Protein 5L0P (pdb70)

Nearest PDB structures (foldseek):
  5l0p-assembly1_A-2  TM=1.003E+00  e=9.410E-53  Homo sapiens
  2fu4-assembly1_A  TM=9.493E-01  e=5.837E-10  Escherichia coli BL21
  2w57-assembly1_B  TM=9.516E-01  e=2.140E-09  Vibrio cholerae
  6h1c-assembly1_B-2  TM=9.111E-01  e=1.055E-07  Pseudomonas aeruginosa PAO1
  7t8j-assembly1_A  TM=5.362E-01  e=1.831E-09  Homo sapiens

Sequence (311 aa):
SIRLPAHLRLQPIYWSRDDVAQWLKWAENEFSLRPIDSNTFEMNGKALLLLTKEDFRYRSPHSGDELYELLQHILKQIRLPAHLRLQPIYWSRDDVAQWLKWAENNEFSLRPIDSNTFEMNGKALLLLTKEDFRYRSPHSGDVLYELLQHILKQRIRLPAHLRLQPIYWSRDDVAQWLKWAENEFSLRPIDSNTFEMNGKALLLLTKEDFRYRSPHSGDVLYELLQHHILKQDNNTALKKAGLKVTLPRLKILEVLQEPDNHHVSAEDLYKRLIDMGEEIGLATVYRVLNQFDDAGIVTRHNFEGGKSVFELT

Foldseek 3Di:
DQDDDPVLLDDQLPFFQVSVLVVVVSCCVVPVWDDDPSLLQRWGSNLVVLFDLVSQCVSPVRPSVVVVVVNVVSVVVDDDPDVPLDLQLPFQQVRVLSVVVVVCVVIVWPDQPSLLARWGSNLVVLFDLVSLCVSPVGCSRSVVSVNVVSNVVDDDDDPVQPDQQLPFFQVSVLVVQVVCCVVTVWPDDDSPLDRGGSNVVVVDDLVSQCVSPVGCSRSVVSVNVVSNVHPVCVVQVVLPHHDDPLLSLLLVQCPPPPRQKHFLVRSVVVCVVVVHDDDSVSSVVSLVVCCVSQQWPWADDPDRGTIIGGD

Structure (mmCIF, N/CA/C/O backbone):
data_5L0P
#
_entry.id   5L0P
#
_cell.length_a   131.313
_cell.length_b   54.833
_cell.length_c   88.480
_cell.angle_alpha   90.00
_cell.angle_beta   128.47
_cell.angle_gamma   90.00
#
_symmetry.space_group_name_H-M   'C 1 2 1'
#
loop_
_entity.id
_entity.type
_entity.pdbx_description
1 polymer 'Transcription factor ETV6, Transcription factor ETV6, Transcription factor ETV6, Ferric uptake regulation protein chimera'
2 water water
#
loop_
_atom_site.group_PDB
_atom_site.id
_atom_site.type_symbol
_atom_site.label_atom_id
_atom_site.label_alt_id
_atom_site.label_comp_id
_atom_site.label_asym_id
_atom_site.label_entity_id
_atom_site.label_seq_id
_atom_site.pdbx_PDB_ins_code
_atom_site.Cartn_x
_atom_site.Cartn_y
_atom_site.Cartn_z
_atom_site.occupancy
_atom_site.B_iso_or_equiv
_atom_site.auth_seq_id
_atom_site.auth_comp_id
_atom_site.auth_asym_id
_atom_site.auth_atom_id
_atom_site.pdbx_PDB_model_num
ATOM 1 N N . SER A 1 11 ? -21.002 -2.028 42.238 1.00 38.66 11 SER A N 1
ATOM 2 C CA . SER A 1 11 ? -22.377 -2.282 41.687 1.00 43.09 11 SER A CA 1
ATOM 3 C C . SER A 1 11 ? -22.490 -3.748 41.121 1.00 44.10 11 SER A C 1
ATOM 4 O O . SER A 1 11 ? -22.831 -4.043 39.960 1.00 46.67 11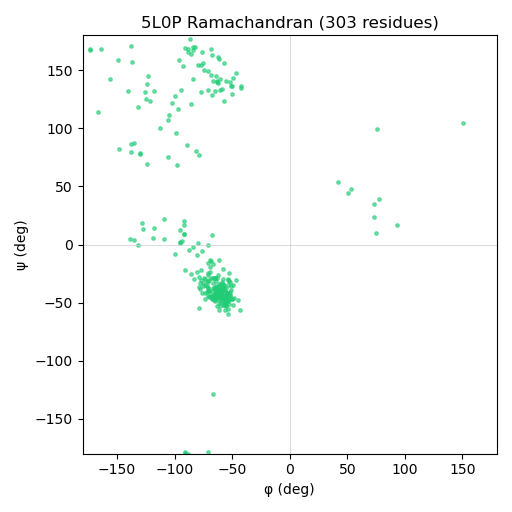 SER A O 1
ATOM 7 N N . ILE A 1 12 ? -22.206 -4.660 42.021 1.00 38.12 12 ILE A N 1
ATOM 8 C CA . ILE A 1 12 ? -22.226 -6.069 41.778 1.00 36.41 12 ILE A CA 1
ATOM 9 C C . ILE A 1 12 ? -23.039 -6.538 42.999 1.00 31.33 12 ILE A C 1
ATOM 10 O O . ILE A 1 12 ? -22.650 -6.285 44.129 1.00 30.37 12 ILE A O 1
ATOM 15 N N . ARG A 1 13 ? -24.194 -7.156 42.797 1.00 25.20 13 ARG A N 1
ATOM 16 C CA . ARG A 1 13 ? -24.998 -7.528 43.959 1.00 22.59 13 ARG A CA 1
ATOM 17 C C . ARG A 1 13 ? -24.905 -9.009 44.451 1.00 22.19 13 ARG A C 1
ATOM 18 O O . ARG A 1 13 ? -25.619 -9.896 43.993 1.00 23.06 13 ARG A O 1
ATOM 26 N N . LEU A 1 14 ? -24.050 -9.251 45.434 1.00 20.59 14 LEU A N 1
ATOM 27 C CA . LEU A 1 14 ? -24.006 -10.506 46.164 1.00 18.11 14 LEU A CA 1
ATOM 28 C C . LEU A 1 14 ? -25.129 -10.672 47.166 1.00 17.27 14 LEU A C 1
ATOM 29 O O . LEU A 1 14 ? -25.695 -9.664 47.631 1.00 18.14 14 LEU A O 1
ATOM 34 N N . PRO A 1 15 ? -25.481 -11.932 47.529 1.00 16.35 15 PRO A N 1
ATOM 35 C CA . PRO A 1 15 ? -26.452 -12.123 48.630 1.00 16.44 15 PRO A CA 1
ATOM 36 C C . PRO A 1 15 ? -25.879 -11.682 49.952 1.00 17.22 15 PRO A C 1
ATOM 37 O O . PRO A 1 15 ? -24.668 -11.591 50.056 1.00 21.99 15 PRO A O 1
ATOM 41 N N . ALA A 1 16 ? -26.708 -11.474 50.966 1.00 15.75 16 ALA A N 1
ATOM 42 C CA . ALA A 1 16 ? -26.275 -10.845 52.206 1.00 14.69 16 ALA A CA 1
ATOM 43 C C . ALA A 1 16 ? -24.953 -11.455 52.790 1.00 14.52 16 ALA A C 1
ATOM 44 O O . ALA A 1 16 ? -24.009 -10.736 53.122 1.00 13.52 16 ALA A O 1
ATOM 46 N N . HIS A 1 17 ? -24.878 -12.774 52.833 1.00 13.73 17 HIS A N 1
ATOM 47 C CA . HIS A 1 17 ? -23.778 -13.421 53.546 1.00 14.94 17 HIS A CA 1
ATOM 48 C C . HIS A 1 17 ? -22.513 -13.472 52.730 1.00 15.43 17 HIS A C 1
ATOM 49 O O . HIS A 1 17 ? -21.442 -13.831 53.278 1.00 14.96 17 HIS A O 1
ATOM 56 N N . LEU A 1 18 ? -22.626 -13.108 51.440 1.00 14.59 18 LEU A N 1
ATOM 57 C CA . LEU A 1 18 ? -21.448 -12.862 50.650 1.00 15.26 18 LEU A CA 1
ATOM 58 C C . LEU A 1 18 ? -21.103 -11.394 50.508 1.00 15.46 18 LEU A C 1
ATOM 59 O O . LEU A 1 18 ? -20.039 -11.069 50.004 1.00 17.15 18 LEU A O 1
ATOM 64 N N . ARG A 1 19 ? -21.977 -10.517 50.952 1.00 15.43 19 ARG A N 1
ATOM 65 C CA . ARG A 1 19 ? -21.630 -9.109 51.059 1.00 16.63 19 ARG A CA 1
ATOM 66 C C . ARG A 1 19 ? -20.730 -8.781 52.270 1.00 17.76 19 ARG A C 1
ATOM 67 O O . ARG A 1 19 ? -20.310 -7.654 52.434 1.00 16.05 19 ARG A O 1
ATOM 75 N N . LEU A 1 20 ? -20.433 -9.716 53.155 1.00 19.25 20 LEU A N 1
ATOM 76 C CA . LEU A 1 20 ? -19.427 -9.316 54.151 1.00 21.91 20 LEU A CA 1
ATOM 77 C C . LEU A 1 20 ? -18.012 -9.494 53.652 1.00 18.84 20 LEU A C 1
ATOM 78 O O . LEU A 1 20 ? -17.760 -10.102 52.608 1.00 18.80 20 LEU A O 1
ATOM 83 N N . GLN A 1 21 ? -17.094 -8.974 54.413 1.00 18.96 21 GLN A N 1
ATOM 84 C CA . GLN A 1 21 ? -15.680 -9.161 54.111 1.00 20.18 21 GLN A CA 1
ATOM 85 C C . GLN A 1 21 ? -15.306 -10.633 53.856 1.00 18.38 21 GLN A C 1
ATOM 86 O O . GLN A 1 21 ? -15.596 -11.508 54.677 1.00 17.29 21 GLN A O 1
ATOM 92 N N . PRO A 1 22 ? -14.616 -10.894 52.742 1.00 17.17 22 PRO A N 1
ATOM 93 C CA . PRO A 1 22 ? -14.176 -12.230 52.307 1.00 16.94 22 PRO A CA 1
ATOM 94 C C . PRO A 1 22 ? -13.385 -12.982 53.395 1.00 17.82 22 PRO A C 1
ATOM 95 O O . PRO A 1 22 ? -13.351 -14.256 53.411 1.00 16.66 22 PRO A O 1
ATOM 99 N N . ILE A 1 23 ? -12.793 -12.210 54.306 1.00 17.79 23 ILE A N 1
ATOM 100 C CA . ILE A 1 23 ? -12.038 -12.800 55.450 1.00 20.16 23 ILE A CA 1
ATOM 101 C C . ILE A 1 23 ? -13.011 -13.704 56.220 1.00 18.78 23 ILE A C 1
ATOM 102 O O . ILE A 1 23 ? -12.632 -14.766 56.715 1.00 19.59 23 ILE A O 1
ATOM 107 N N . TYR A 1 24 ? -14.289 -13.362 56.181 1.00 16.90 24 TYR A N 1
ATOM 108 C CA . TYR A 1 24 ? -15.272 -14.161 56.896 1.00 16.10 24 TYR A CA 1
ATOM 109 C C . TYR A 1 24 ? -15.896 -15.358 56.187 1.00 15.88 24 TYR A C 1
ATOM 110 O O . TYR A 1 24 ? -16.734 -16.072 56.787 1.00 15.26 24 TYR A O 1
ATOM 119 N N . TRP A 1 25 ? -15.558 -15.527 54.914 1.00 14.39 25 TRP A N 1
ATOM 120 C CA . TRP A 1 25 ? -16.253 -16.501 54.072 1.00 14.37 25 TRP A CA 1
ATOM 121 C C . TRP A 1 25 ? -15.746 -17.838 54.425 1.00 13.37 25 TRP A C 1
ATOM 122 O O . TRP A 1 25 ? -14.497 -18.058 54.499 1.00 12.54 25 TRP A O 1
ATOM 133 N N . SER A 1 26 ? -16.694 -18.728 54.647 1.00 12.04 26 SER A N 1
ATOM 134 C CA . SER A 1 26 ? -16.340 -20.113 54.791 1.00 13.31 26 SER A CA 1
ATOM 135 C C . SER A 1 26 ? -15.900 -20.735 53.449 1.00 14.02 26 SER A C 1
ATOM 136 O O . SER A 1 26 ? -15.898 -20.077 52.404 1.00 17.64 26 SER A O 1
ATOM 139 N N . ARG A 1 27 ? -15.585 -22.005 53.438 1.00 14.40 27 ARG A N 1
ATOM 140 C CA . ARG A 1 27 ? -15.271 -22.696 52.188 1.00 13.45 27 ARG A CA 1
ATOM 141 C C . ARG A 1 27 ? -16.515 -22.814 51.281 1.00 14.75 27 ARG A C 1
ATOM 142 O O . ARG A 1 27 ? -16.427 -22.548 50.080 1.00 15.39 27 ARG A O 1
ATOM 150 N N . ASP A 1 28 ? -17.665 -23.207 51.816 1.00 14.34 28 ASP A N 1
ATOM 151 C CA . ASP A 1 28 ? -18.934 -23.119 51.055 1.00 14.48 28 ASP A CA 1
ATOM 152 C C . ASP A 1 28 ? -19.265 -21.711 50.496 1.00 13.48 28 ASP A C 1
ATOM 153 O O . ASP A 1 28 ? -19.712 -21.577 49.330 1.00 12.22 28 ASP A O 1
ATOM 158 N N . ASP A 1 29 ? -19.036 -20.664 51.307 1.00 12.47 29 ASP A N 1
ATOM 159 C CA . ASP A 1 29 ? -19.203 -19.295 50.800 1.00 11.88 29 ASP A CA 1
ATOM 160 C C . ASP A 1 29 ? -18.307 -19.031 49.570 1.00 11.35 29 ASP A C 1
ATOM 161 O O . ASP A 1 29 ? -18.765 -18.512 48.540 1.00 10.91 29 ASP A O 1
ATOM 166 N N . VAL A 1 30 ? -17.052 -19.442 49.667 1.00 11.43 30 VAL A N 1
ATOM 167 C CA . VAL A 1 30 ? -16.155 -19.422 48.500 1.00 11.77 30 VAL A CA 1
ATOM 168 C C . VAL A 1 30 ? -16.789 -20.080 47.282 1.00 12.06 30 VAL A C 1
ATOM 169 O O . VAL A 1 30 ? -16.834 -19.485 46.241 1.00 15.49 30 VAL A O 1
ATOM 173 N N . ALA A 1 31 ? -17.379 -21.243 47.450 1.00 11.33 31 ALA A N 1
ATOM 174 C CA . ALA A 1 31 ? -17.934 -22.035 46.358 1.00 10.80 31 ALA A CA 1
ATOM 175 C C . ALA A 1 31 ? -19.193 -21.355 45.836 1.00 10.51 31 ALA A C 1
ATOM 176 O O . ALA A 1 31 ? -19.365 -21.270 44.669 1.00 10.56 31 ALA A O 1
ATOM 178 N N . GLN A 1 32 ? -20.028 -20.800 46.710 1.00 10.78 32 GLN A N 1
ATOM 179 C CA . GLN A 1 32 ? -21.225 -20.115 46.261 1.00 11.54 32 GLN A CA 1
ATOM 180 C C . GLN A 1 32 ? -20.806 -18.867 45.500 1.00 11.47 32 GLN A C 1
ATOM 181 O O . GLN A 1 32 ? -21.419 -18.518 44.482 1.00 12.80 32 GLN A O 1
ATOM 187 N N . TRP A 1 33 ? -19.751 -18.206 45.958 1.00 11.49 33 TRP A N 1
ATOM 188 C CA . TRP A 1 33 ? -19.190 -17.006 45.223 1.00 12.87 33 TRP A CA 1
ATOM 189 C C . TRP A 1 33 ? -18.761 -17.361 43.810 1.00 13.13 33 TRP A C 1
ATOM 190 O O . TRP A 1 33 ? -19.045 -16.630 42.859 1.00 12.51 33 TRP A O 1
ATOM 201 N N . LEU A 1 34 ? -18.134 -18.523 43.648 1.00 13.90 34 LEU A N 1
ATOM 202 C CA . LEU A 1 34 ? -17.608 -18.862 42.314 1.00 14.45 34 LEU A CA 1
ATOM 203 C C . LEU A 1 34 ? -18.789 -19.077 41.373 1.00 16.01 34 LEU A C 1
ATOM 204 O O . LEU A 1 34 ? -18.747 -18.629 40.225 1.00 16.49 34 LEU A O 1
ATOM 209 N N . LYS A 1 35 ? -19.807 -19.796 41.864 1.00 15.05 35 LYS A N 1
ATOM 210 C CA . LYS A 1 35 ? -21.013 -20.162 41.139 1.00 15.42 35 LYS A CA 1
ATOM 211 C C . LYS A 1 35 ? -21.778 -18.890 40.784 1.00 14.23 35 LYS A C 1
ATOM 212 O O . LYS A 1 35 ? -22.257 -18.732 39.651 1.00 12.16 35 LYS A O 1
ATOM 218 N N . TRP A 1 36 ? -21.832 -17.952 41.734 1.00 13.73 36 TRP A N 1
ATOM 219 C CA . TRP A 1 36 ? -22.453 -16.651 41.461 1.00 14.18 36 TRP A CA 1
ATOM 220 C C . TRP A 1 36 ? -21.730 -15.899 40.317 1.00 15.25 36 TRP A C 1
ATOM 221 O O . TRP A 1 36 ? -22.390 -15.319 39.435 1.00 15.98 36 TRP A O 1
ATOM 232 N N . ALA A 1 37 ? -20.392 -15.875 40.357 1.00 13.06 37 ALA A N 1
ATOM 233 C CA . ALA A 1 37 ? -19.591 -15.175 39.399 1.00 12.60 37 ALA A CA 1
ATOM 234 C C . ALA A 1 37 ? -19.736 -15.780 38.026 1.00 13.26 37 ALA A C 1
ATOM 235 O O . ALA A 1 37 ? -19.844 -15.068 37.015 1.00 14.00 37 ALA A O 1
ATOM 237 N N . GLU A 1 38 ? -19.746 -17.107 37.973 1.00 14.11 38 GLU A N 1
ATOM 238 C CA . GLU A 1 38 ? -19.833 -17.835 36.720 1.00 15.15 38 GLU A CA 1
ATOM 239 C C . GLU A 1 38 ? -21.106 -17.413 35.956 1.00 17.32 38 GLU A C 1
ATOM 240 O O . GLU A 1 38 ? -21.064 -17.121 34.730 1.00 16.59 38 GLU A O 1
ATOM 246 N N . ASN A 1 39 ? -22.221 -17.384 36.698 1.00 17.21 39 ASN A N 1
ATOM 247 C CA . ASN A 1 39 ? -23.483 -16.997 36.131 1.00 19.28 39 ASN A CA 1
ATOM 248 C C . ASN A 1 39 ? -23.496 -15.487 35.897 1.00 18.58 39 ASN A C 1
ATOM 249 O O . ASN A 1 39 ? -23.967 -15.044 34.887 1.00 17.76 39 ASN A O 1
ATOM 254 N N . GLU A 1 40 ? -22.981 -14.676 36.820 1.00 17.78 40 GLU A N 1
ATOM 255 C CA . GLU A 1 40 ? -23.076 -13.214 36.615 1.00 16.30 40 GLU A CA 1
ATOM 256 C C . GLU A 1 40 ? -22.289 -12.755 35.415 1.00 16.40 40 GLU A C 1
ATOM 257 O O . GLU A 1 40 ? -22.595 -11.757 34.822 1.00 17.71 40 GLU A O 1
ATOM 263 N N . PHE A 1 41 ? -21.229 -13.470 35.073 1.00 15.66 41 PHE A N 1
ATOM 264 C CA . PHE A 1 41 ? -20.290 -12.953 34.080 1.00 14.20 41 PHE A CA 1
ATOM 265 C C . PHE A 1 41 ? -20.216 -13.838 32.844 1.00 13.44 41 PHE A C 1
ATOM 266 O O . PHE A 1 41 ? -19.340 -13.640 32.017 1.00 13.03 41 PHE A O 1
ATOM 274 N N . SER A 1 42 ? -21.187 -14.759 32.702 1.00 12.24 42 SER A N 1
ATOM 275 C CA . SER A 1 42 ? -21.172 -15.750 31.663 1.00 11.63 42 SER A CA 1
ATOM 276 C C . SER A 1 42 ? -19.813 -16.355 31.449 1.00 11.25 42 SER A C 1
ATOM 277 O O . SER A 1 42 ? -19.364 -16.371 30.332 1.00 11.56 42 SER A O 1
ATOM 280 N N . LEU A 1 43 ? -19.180 -16.872 32.498 1.00 11.39 43 LEU A N 1
ATOM 281 C CA . LEU A 1 43 ? -17.848 -17.559 32.387 1.00 12.82 43 LEU A CA 1
ATOM 282 C C . LEU A 1 43 ? -17.977 -19.035 31.987 1.00 12.98 43 LEU A C 1
ATOM 283 O O . LEU A 1 43 ? -19.054 -19.559 32.085 1.00 12.64 43 LEU A O 1
ATOM 288 N N . ARG A 1 44 ? -16.873 -19.692 31.612 1.00 13.66 44 ARG A N 1
ATOM 289 C CA . ARG A 1 44 ? -16.855 -21.126 31.404 1.00 14.62 44 ARG A CA 1
ATOM 290 C C . ARG A 1 44 ? -17.216 -21.803 32.716 1.00 14.76 44 ARG A C 1
ATOM 291 O O . ARG A 1 44 ? -17.074 -21.185 33.793 1.00 14.44 44 ARG A O 1
ATOM 299 N N . PRO A 1 45 ? -17.657 -23.072 32.663 1.00 14.11 45 PRO A N 1
ATOM 300 C CA . PRO A 1 45 ? -18.017 -23.684 33.971 1.00 14.71 45 PRO A CA 1
ATOM 301 C C . PRO A 1 45 ? -16.814 -23.706 34.979 1.00 16.33 45 PRO A C 1
ATOM 302 O O . PRO A 1 45 ? -15.665 -23.988 34.599 1.00 16.17 45 PRO A O 1
ATOM 306 N N . ILE A 1 46 ? -17.080 -23.309 36.216 1.00 16.28 46 ILE A N 1
ATOM 307 C CA . ILE A 1 46 ? -16.103 -23.382 37.260 1.00 16.89 46 ILE A CA 1
ATOM 308 C C . ILE A 1 46 ? -16.488 -24.571 38.181 1.00 18.66 46 ILE A C 1
ATOM 309 O O . ILE A 1 46 ? -17.435 -24.516 38.978 1.00 18.22 46 ILE A O 1
ATOM 314 N N . ASP A 1 47 ? -15.709 -25.632 38.079 1.00 19.36 47 ASP A N 1
ATOM 315 C CA . ASP A 1 47 ? -15.830 -26.773 38.934 1.00 22.14 47 ASP A CA 1
ATOM 316 C C . ASP A 1 47 ? -15.833 -26.326 40.403 1.00 23.22 47 ASP A C 1
ATOM 317 O O . ASP A 1 47 ? -15.090 -25.444 40.810 1.00 21.76 47 ASP A O 1
ATOM 322 N N . SER A 1 48 ? -16.724 -26.911 41.185 1.00 23.71 48 SER A N 1
ATOM 323 C CA . SER A 1 48 ? -16.844 -26.597 42.617 1.00 26.10 48 SER A CA 1
ATOM 324 C C . SER A 1 48 ? -15.557 -26.926 43.431 1.00 24.66 48 SER A C 1
ATOM 325 O O . SER A 1 48 ? -15.443 -26.498 44.557 1.00 23.75 48 SER A O 1
ATOM 328 N N . ASN A 1 49 ? -14.616 -27.672 42.849 1.00 23.82 49 ASN A N 1
ATOM 329 C CA . ASN A 1 49 ? -13.347 -27.984 43.484 1.00 25.85 49 ASN A CA 1
ATOM 330 C C . ASN A 1 49 ? -12.188 -27.019 43.191 1.00 26.16 49 ASN A C 1
ATOM 331 O O . ASN A 1 49 ? -11.030 -27.312 43.527 1.00 30.04 49 ASN A O 1
ATOM 336 N N . THR A 1 50 ? -12.452 -25.891 42.550 1.00 23.70 50 THR A N 1
ATOM 337 C CA . THR A 1 50 ? -11.340 -25.040 42.061 1.00 20.39 50 THR A CA 1
ATOM 338 C C . THR A 1 50 ? -10.604 -24.269 43.171 1.00 18.86 50 THR A C 1
ATOM 339 O O . THR A 1 50 ? -9.405 -24.000 43.073 1.00 20.99 50 THR A O 1
ATOM 343 N N . PHE A 1 51 ? -11.324 -23.845 44.193 1.00 15.88 51 PHE A N 1
ATOM 344 C CA . PHE A 1 51 ? -10.700 -23.231 45.349 1.00 14.38 51 PHE A CA 1
ATOM 345 C C . PHE A 1 51 ? -11.236 -23.926 46.615 1.00 14.69 51 PHE A C 1
ATOM 346 O O . PHE A 1 51 ? -12.140 -23.392 47.287 1.00 13.61 51 PHE A O 1
ATOM 354 N N . GLU A 1 52 ? -10.723 -25.119 46.948 1.00 14.91 52 GLU A N 1
ATOM 355 C CA . GLU A 1 52 ? -11.157 -25.769 48.211 1.00 16.11 52 GLU A CA 1
ATOM 356 C C . GLU A 1 52 ? -10.502 -25.212 49.470 1.00 16.60 52 GLU A C 1
ATOM 357 O O . GLU A 1 52 ? -9.558 -25.822 50.044 1.00 15.71 52 GLU A O 1
ATOM 363 N N . MET A 1 53 ? -11.013 -24.039 49.877 1.00 15.81 53 MET A N 1
ATOM 364 C CA . MET A 1 53 ? -10.463 -23.276 50.981 1.00 15.42 53 MET A CA 1
ATOM 365 C C . MET A 1 53 ? -11.466 -22.230 51.461 1.00 14.38 53 MET A C 1
ATOM 366 O O . MET A 1 53 ? -12.430 -21.962 50.766 1.00 15.57 53 MET A O 1
ATOM 371 N N . ASN A 1 54 ? -11.219 -21.612 52.615 1.00 13.11 54 ASN A N 1
ATOM 372 C CA . ASN A 1 54 ? -12.009 -20.454 53.062 1.00 13.15 54 ASN A CA 1
ATOM 373 C C . ASN A 1 54 ? -11.443 -19.135 52.539 1.00 13.56 54 ASN A C 1
ATOM 374 O O . ASN A 1 54 ? -10.473 -19.139 51.753 1.00 13.72 54 ASN A O 1
ATOM 379 N N . GLY A 1 55 ? -12.113 -18.035 52.907 1.00 13.30 55 GLY A N 1
ATOM 380 C CA . GLY A 1 55 ? -11.924 -16.749 52.333 1.00 12.70 55 GLY A CA 1
ATOM 381 C C . GLY A 1 55 ? -10.575 -16.230 52.765 1.00 14.54 55 GLY A C 1
ATOM 382 O O . GLY A 1 55 ? -9.858 -15.585 51.952 1.00 13.32 55 GLY A O 1
ATOM 383 N N . LYS A 1 56 ? -10.233 -16.473 54.041 1.00 15.83 56 LYS A N 1
ATOM 384 C CA . LYS A 1 56 ? -8.859 -16.159 54.535 1.00 17.87 56 LYS A CA 1
ATOM 385 C C . LYS A 1 56 ? -7.800 -16.812 53.665 1.00 16.50 56 LYS A C 1
ATOM 386 O O . LYS A 1 56 ? -6.803 -16.196 53.370 1.00 18.46 56 LYS A O 1
ATOM 392 N N . ALA A 1 57 ? -7.996 -18.057 53.247 1.00 14.41 57 ALA A N 1
ATOM 393 C CA . ALA A 1 57 ? -7.018 -18.680 52.376 1.00 14.02 57 ALA A CA 1
ATOM 394 C C . ALA A 1 57 ? -7.024 -18.037 50.946 1.00 14.19 57 ALA A C 1
ATOM 395 O O . ALA A 1 57 ? -5.966 -17.756 50.313 1.00 13.90 57 ALA A O 1
ATOM 397 N N . LEU A 1 58 ? -8.216 -17.731 50.456 1.00 12.66 58 LEU A N 1
ATOM 398 C CA . LEU A 1 58 ? -8.327 -17.198 49.125 1.00 12.27 58 LEU A CA 1
ATOM 399 C C . LEU A 1 58 ? -7.556 -15.880 49.075 1.00 12.67 58 LEU A C 1
ATOM 400 O O . LEU A 1 58 ? -6.977 -15.538 48.038 1.00 11.41 58 LEU A O 1
ATOM 405 N N . LEU A 1 59 ? -7.559 -15.138 50.199 1.00 12.59 59 LEU A N 1
ATOM 406 C CA . LEU A 1 59 ? -6.880 -13.850 50.199 1.00 14.02 59 LEU A CA 1
ATOM 407 C C . LEU A 1 59 ? -5.358 -13.947 50.106 1.00 13.82 59 LEU A C 1
ATOM 408 O O . LEU A 1 59 ? -4.667 -12.948 49.851 1.00 15.02 59 LEU A O 1
ATOM 413 N N . LEU A 1 60 ? -4.825 -15.139 50.308 1.00 13.29 60 LEU A N 1
ATOM 414 C CA . LEU A 1 60 ? -3.357 -15.301 50.325 1.00 12.13 60 LEU A CA 1
ATOM 415 C C . LEU A 1 60 ? -2.867 -15.617 48.912 1.00 10.66 60 LEU A C 1
ATOM 416 O O . LEU A 1 60 ? -1.715 -15.399 48.579 1.00 9.08 60 LEU A O 1
ATOM 421 N N . LEU A 1 61 ? -3.782 -16.128 48.079 1.00 10.52 61 LEU A N 1
ATOM 422 C CA . LEU A 1 61 ? -3.438 -16.548 46.695 1.00 10.52 61 LEU A CA 1
ATOM 423 C C . LEU A 1 61 ? -2.981 -15.339 45.859 1.00 10.96 61 LEU A C 1
ATOM 424 O O . LEU A 1 61 ? -3.502 -14.238 46.066 1.00 10.85 61 LEU A O 1
ATOM 429 N N . THR A 1 62 ? -2.017 -15.532 44.940 1.00 10.37 62 THR A N 1
ATOM 430 C CA . THR A 1 62 ? -1.602 -14.455 44.047 1.00 9.77 62 THR A CA 1
ATOM 431 C C . THR A 1 62 ? -2.561 -14.488 42.840 1.00 11.38 62 THR A C 1
ATOM 432 O O . THR A 1 62 ? -3.239 -15.511 42.577 1.00 12.10 62 THR A O 1
ATOM 436 N N . LYS A 1 63 ? -2.576 -13.403 42.060 1.00 12.34 63 LYS A N 1
ATOM 437 C CA . LYS A 1 63 ? -3.237 -13.420 40.766 1.00 13.30 63 LYS A CA 1
ATOM 438 C C . LYS A 1 63 ? -2.755 -14.637 39.896 1.00 14.54 63 LYS A C 1
ATOM 439 O O . LYS A 1 63 ? -3.568 -15.319 39.243 1.00 14.23 63 LYS A O 1
ATOM 445 N N . GLU A 1 64 ? -1.453 -14.930 39.935 1.00 14.91 64 GLU A N 1
ATOM 446 C CA . GLU A 1 64 ? -0.935 -16.030 39.149 1.00 15.69 64 GLU A CA 1
ATOM 447 C C . GLU A 1 64 ? -1.578 -17.345 39.605 1.00 14.83 64 GLU A C 1
ATOM 448 O O . GLU A 1 64 ? -1.898 -18.184 38.774 1.00 14.55 64 GLU A O 1
ATOM 454 N N . ASP A 1 65 ? -1.775 -17.523 40.921 1.00 14.07 65 ASP A N 1
ATOM 455 C CA . ASP A 1 65 ? -2.457 -18.702 41.475 1.00 13.11 65 ASP A CA 1
ATOM 456 C C . ASP A 1 65 ? -3.892 -18.770 40.985 1.00 12.21 65 ASP A C 1
ATOM 457 O O . ASP A 1 65 ? -4.371 -19.842 40.642 1.00 12.97 65 ASP A O 1
ATOM 462 N N . PHE A 1 66 ? -4.592 -17.638 40.956 1.00 11.04 66 PHE A N 1
ATOM 463 C CA . PHE A 1 66 ? -5.906 -17.643 40.304 1.00 11.00 66 PHE A CA 1
ATOM 464 C C . PHE A 1 66 ? -5.849 -18.134 38.834 1.00 11.89 66 PHE A C 1
ATOM 465 O O . PHE A 1 66 ? -6.675 -18.986 38.457 1.00 13.00 66 PHE A O 1
ATOM 473 N N . ARG A 1 67 ? -4.912 -17.611 38.013 1.00 11.62 67 ARG A N 1
ATOM 474 C CA . ARG A 1 67 ? -4.900 -18.006 36.616 1.00 12.64 67 ARG A CA 1
ATOM 475 C C . ARG A 1 67 ? -4.602 -19.474 36.543 1.00 12.69 67 ARG A C 1
ATOM 476 O O . ARG A 1 67 ? -5.089 -20.120 35.640 1.00 12.59 67 ARG A O 1
ATOM 484 N N . TYR A 1 68 ? -3.812 -20.004 37.493 1.00 12.71 68 TYR A N 1
ATOM 485 C CA . TYR A 1 68 ? -3.320 -21.391 37.418 1.00 12.83 68 TYR A CA 1
ATOM 486 C C . TYR A 1 68 ? -4.478 -22.296 37.796 1.00 12.70 68 TYR A C 1
ATOM 487 O O . TYR A 1 68 ? -4.679 -23.248 37.156 1.00 12.45 68 TYR A O 1
ATOM 496 N N . ARG A 1 69 ? -5.265 -21.950 38.818 1.00 11.86 69 ARG A N 1
ATOM 497 C CA . ARG A 1 69 ? -6.433 -22.756 39.191 1.00 11.32 69 ARG A CA 1
ATOM 498 C C . ARG A 1 69 ? -7.600 -22.682 38.194 1.00 12.12 69 ARG A C 1
ATOM 499 O O . ARG A 1 69 ? -8.376 -23.625 38.091 1.00 11.68 69 ARG A O 1
ATOM 507 N N . SER A 1 70 ? -7.767 -21.520 37.542 1.00 11.75 70 SER A N 1
ATOM 508 C CA . SER A 1 70 ? -8.819 -21.299 36.562 1.00 10.84 70 SER A CA 1
ATOM 509 C C . SER A 1 70 ? -8.253 -20.528 35.358 1.00 10.69 70 SER A C 1
ATOM 510 O O . SER A 1 70 ? -8.274 -19.277 35.320 1.00 10.35 70 SER A O 1
ATOM 513 N N . PRO A 1 71 ? -7.682 -21.252 34.389 1.00 10.44 71 PRO A N 1
ATOM 514 C CA . PRO A 1 71 ? -7.191 -20.605 33.153 1.00 10.65 71 PRO A CA 1
ATOM 515 C C . PRO A 1 71 ? -8.304 -19.858 32.407 1.00 12.10 71 PRO A C 1
ATOM 516 O O . PRO A 1 71 ? -8.038 -18.874 31.752 1.00 12.44 71 PRO A O 1
ATOM 520 N N . HIS A 1 72 ? -9.556 -20.306 32.453 1.00 12.53 72 HIS A N 1
ATOM 521 C CA . HIS A 1 72 ? -10.569 -19.579 31.678 1.00 13.32 72 HIS A CA 1
ATOM 522 C C . HIS A 1 72 ? -11.021 -18.285 32.361 1.00 14.36 72 HIS A C 1
ATOM 523 O O . HIS A 1 72 ? -11.324 -17.271 31.659 1.00 14.47 72 HIS A O 1
ATOM 530 N N . SER A 1 73 ? -11.042 -18.308 33.710 1.00 12.46 73 SER A N 1
ATOM 531 C CA . SER A 1 73 ? -11.654 -17.237 34.479 1.00 12.05 73 SER A CA 1
ATOM 532 C C . SER A 1 73 ? -10.871 -16.625 35.672 1.00 12.28 73 SER A C 1
ATOM 533 O O . SER A 1 73 ? -11.392 -15.743 36.323 1.00 13.15 73 SER A O 1
ATOM 536 N N . GLY A 1 74 ? -9.658 -17.088 35.979 1.00 11.72 74 GLY A N 1
ATOM 537 C CA . GLY A 1 74 ? -9.005 -16.729 37.197 1.00 11.52 74 GLY A CA 1
ATOM 538 C C . GLY A 1 74 ? -8.681 -15.250 37.310 1.00 12.66 74 GLY A C 1
ATOM 539 O O . GLY A 1 74 ? -8.837 -14.651 38.395 1.00 13.27 74 GLY A O 1
ATOM 540 N N . ASP A 1 75 ? -8.229 -14.626 36.219 1.00 13.72 75 ASP A N 1
ATOM 541 C CA . ASP A 1 75 ? -7.870 -13.218 36.271 1.00 12.91 75 ASP A CA 1
ATOM 542 C C . ASP A 1 75 ? -9.075 -12.391 36.593 1.00 14.04 75 ASP A C 1
ATOM 543 O O . ASP A 1 75 ? -9.058 -11.419 37.373 1.00 14.89 75 ASP A O 1
ATOM 548 N N . GLU A 1 76 ? -10.162 -12.852 36.039 1.00 14.40 76 GLU A N 1
ATOM 549 C CA . GLU A 1 76 ? -11.419 -12.261 36.214 1.00 16.25 76 GLU A CA 1
ATOM 550 C C . GLU A 1 76 ? -11.882 -12.438 37.681 1.00 15.52 76 GLU A C 1
ATOM 551 O O . GLU A 1 76 ? -12.357 -11.488 38.306 1.00 17.90 76 GLU A O 1
ATOM 557 N N . LEU A 1 77 ? -11.746 -13.622 38.246 1.00 13.50 77 LEU A N 1
ATOM 558 C CA . LEU A 1 77 ? -12.144 -13.820 39.646 1.00 12.71 77 LEU A CA 1
ATOM 559 C C . LEU A 1 77 ? -11.317 -12.993 40.607 1.00 11.96 77 LEU A C 1
ATOM 560 O O . LEU A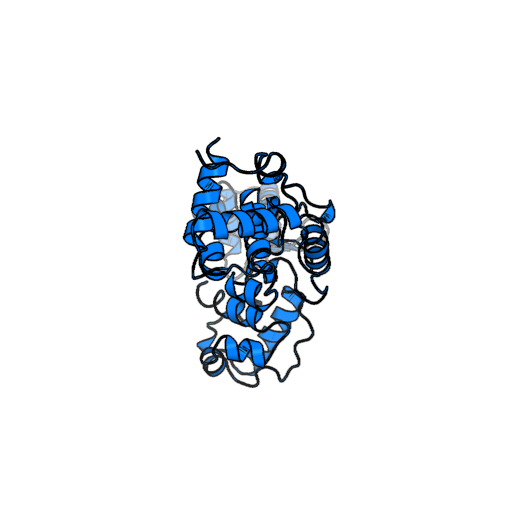 1 77 ? -11.833 -12.373 41.543 1.00 13.15 77 LEU A O 1
ATOM 565 N N . TYR A 1 78 ? -10.021 -12.965 40.384 1.00 12.05 78 TYR A N 1
ATOM 566 C CA . TYR A 1 78 ? -9.092 -12.107 41.207 1.00 11.63 78 TYR A CA 1
ATOM 567 C C . TYR A 1 78 ? -9.494 -10.639 41.255 1.00 11.48 78 TYR A C 1
ATOM 568 O O . TYR A 1 78 ? -9.474 -10.030 42.332 1.00 13.01 78 TYR A O 1
ATOM 577 N N . GLU A 1 79 ? -9.849 -10.089 40.104 1.00 11.29 79 GLU A N 1
ATOM 578 C CA . GLU A 1 79 ? -10.197 -8.672 39.998 1.00 12.04 79 GLU A CA 1
ATOM 579 C C . GLU A 1 79 ? -11.559 -8.410 40.555 1.00 12.37 79 GLU A C 1
ATOM 580 O O . GLU A 1 79 ? -11.788 -7.367 41.092 1.00 12.21 79 GLU A O 1
ATOM 586 N N . LEU A 1 80 ? -12.461 -9.367 40.426 1.00 13.89 80 LEU A N 1
ATOM 587 C CA . LEU A 1 80 ? -13.767 -9.309 41.102 1.00 15.17 80 LEU A CA 1
ATOM 588 C C . LEU A 1 80 ? -13.519 -9.243 42.613 1.00 15.03 80 LEU A C 1
ATOM 589 O O . LEU A 1 80 ? -14.044 -8.353 43.277 1.00 15.18 80 LEU A O 1
ATOM 594 N N . LEU A 1 81 ? -12.671 -10.129 43.131 1.00 14.76 81 LEU A N 1
ATOM 595 C CA . LEU A 1 81 ? -12.245 -10.039 44.525 1.00 15.20 81 LEU A CA 1
ATOM 596 C C . LEU A 1 81 ? -11.632 -8.668 44.920 1.00 15.18 81 LEU A C 1
ATOM 597 O O . LEU A 1 81 ? -12.029 -8.098 45.932 1.00 16.05 81 LEU A O 1
ATOM 602 N N . GLN A 1 82 ? -10.712 -8.108 44.139 1.00 15.35 82 GLN A N 1
ATOM 603 C CA . GLN A 1 82 ? -10.174 -6.764 44.528 1.00 15.78 82 GLN A CA 1
ATOM 604 C C . GLN A 1 82 ? -11.275 -5.764 44.570 1.00 16.49 82 GLN A C 1
ATOM 605 O O . GLN A 1 82 ? -11.257 -4.898 45.415 1.00 16.59 82 GLN A O 1
ATOM 611 N N . HIS A 1 83 ? -12.265 -5.887 43.679 1.00 18.38 83 HIS A N 1
ATOM 612 C CA . HIS A 1 83 ? -13.377 -4.928 43.656 1.00 20.31 83 HIS A CA 1
ATOM 613 C C . HIS A 1 83 ? -14.200 -5.034 44.951 1.00 20.07 83 HIS A C 1
ATOM 614 O O . HIS A 1 83 ? -14.525 -4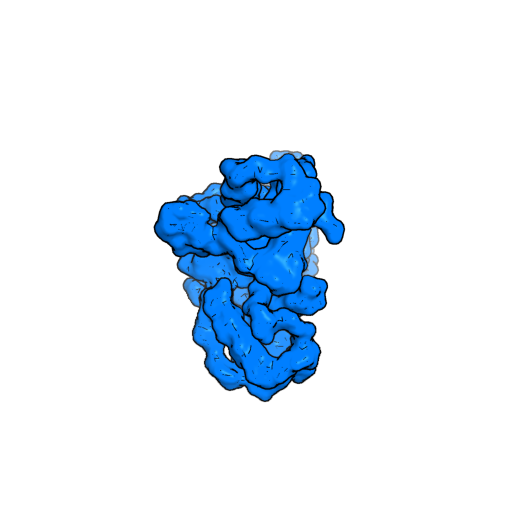.031 45.595 1.00 17.46 83 HIS A O 1
ATOM 621 N N . ILE A 1 84 ? -14.480 -6.275 45.351 1.00 20.68 84 ILE A N 1
ATOM 622 C CA . ILE A 1 84 ? -15.159 -6.564 46.587 1.00 20.96 84 ILE A CA 1
ATOM 623 C C . ILE A 1 84 ? -14.363 -5.997 47.766 1.00 22.65 84 ILE A C 1
ATOM 624 O O . ILE A 1 84 ? -14.912 -5.382 48.629 1.00 24.00 84 ILE A O 1
ATOM 629 N N . LEU A 1 85 ? -13.051 -6.151 47.791 1.00 23.52 85 LEU A N 1
ATOM 630 C CA . LEU A 1 85 ? -12.274 -5.560 48.891 1.00 24.46 85 LEU A CA 1
ATOM 631 C C . LEU A 1 85 ? -12.203 -4.038 48.896 1.00 28.33 85 LEU A C 1
ATOM 632 O O . LEU A 1 85 ? -11.922 -3.475 49.950 1.00 32.69 85 LEU A O 1
ATOM 637 N N . LYS A 1 86 ? -12.391 -3.360 47.762 1.00 31.50 86 LYS A N 1
ATOM 638 C CA . LYS A 1 86 ? -12.106 -1.899 47.713 1.00 34.94 86 LYS A CA 1
ATOM 639 C C . LYS A 1 86 ? -13.097 -1.028 48.545 1.00 40.61 86 LYS A C 1
ATOM 640 O O . LYS A 1 86 ? -12.767 0.113 48.919 1.00 44.50 86 LYS A O 1
ATOM 642 N N . GLN A 1 87 ? -14.277 -1.581 48.860 1.00 45.95 87 GLN A N 1
ATOM 643 C CA . GLN A 1 87 ? -15.061 -1.197 50.079 1.00 51.75 87 GLN A CA 1
ATOM 644 C C . GLN A 1 87 ? -15.362 -2.437 50.965 1.00 52.14 87 GLN A C 1
ATOM 645 O O . GLN A 1 87 ? -15.203 -2.410 52.192 1.00 49.82 87 GLN A O 1
ATOM 651 N N . ILE A 1 98 ? -1.991 -12.962 61.607 1.00 47.15 98 ILE A N 1
ATOM 652 C CA . ILE A 1 98 ? -1.631 -14.404 61.629 1.00 43.61 98 ILE A CA 1
ATOM 653 C C . ILE A 1 98 ? -0.788 -14.671 62.874 1.00 43.55 98 ILE A C 1
ATOM 654 O O . ILE A 1 98 ? 0.297 -14.124 63.005 1.00 49.72 98 ILE A O 1
ATOM 659 N N . ARG A 1 99 ? -1.316 -15.467 63.806 1.00 40.80 99 ARG A N 1
ATOM 660 C CA . ARG A 1 99 ? -0.603 -15.875 65.029 1.00 39.91 99 ARG A CA 1
ATOM 661 C C . ARG A 1 99 ? -0.614 -17.393 65.057 1.00 37.44 99 ARG A C 1
ATOM 662 O O . ARG A 1 99 ? -1.651 -18.011 64.951 1.00 41.93 99 ARG A O 1
ATOM 664 N N . LEU A 1 100 ? 0.562 -17.981 65.174 1.00 35.57 100 LEU A N 1
ATOM 665 C CA . LEU A 1 100 ? 0.753 -19.412 65.075 1.00 29.23 100 LEU A CA 1
ATOM 666 C C . LEU A 1 100 ? 0.786 -20.075 66.473 1.00 27.68 100 LEU A C 1
ATOM 667 O O . LEU A 1 100 ? 1.139 -19.430 67.449 1.00 27.54 100 LEU A O 1
ATOM 672 N N . PRO A 1 101 ? 0.510 -21.393 66.540 1.00 26.21 101 PRO A N 1
ATOM 673 C CA . PRO A 1 101 ? 0.723 -22.190 67.733 1.00 26.93 101 PRO A CA 1
ATOM 674 C C . PRO A 1 101 ? 2.125 -21.963 68.307 1.00 31.44 101 PRO A C 1
ATOM 675 O O . PRO A 1 101 ? 3.139 -21.849 67.583 1.00 31.01 101 PRO A O 1
ATOM 679 N N . ALA A 1 102 ? 2.152 -21.978 69.626 1.00 29.92 102 ALA A N 1
ATOM 680 C CA . ALA A 1 102 ? 3.242 -21.503 70.412 1.00 28.86 102 ALA A CA 1
ATOM 681 C C . ALA A 1 102 ? 4.594 -21.956 69.925 1.00 28.61 102 ALA A C 1
ATOM 682 O O . ALA A 1 102 ? 5.491 -21.135 69.770 1.00 29.54 102 ALA A O 1
ATOM 684 N N . HIS A 1 103 ? 4.728 -23.246 69.635 1.00 29.08 103 HIS A N 1
ATOM 685 C CA . HIS A 1 103 ? 6.026 -23.763 69.224 1.00 30.46 103 HIS A CA 1
ATOM 686 C C . HIS A 1 103 ? 6.531 -23.231 67.854 1.00 29.24 103 HIS A C 1
ATOM 687 O O . HIS A 1 103 ? 7.738 -23.275 67.560 1.00 28.97 103 HIS A O 1
ATOM 694 N N . LEU A 1 104 ? 5.606 -22.667 67.064 1.00 27.22 104 LEU A N 1
ATOM 695 C CA . LEU A 1 104 ? 5.894 -22.092 65.733 1.00 24.87 104 LEU A CA 1
ATOM 696 C C . LEU A 1 104 ? 6.189 -20.583 65.634 1.00 23.55 104 LEU A C 1
ATOM 697 O O . LEU A 1 104 ? 6.379 -20.066 64.518 1.00 22.55 104 LEU A O 1
ATOM 702 N N . ARG A 1 105 ? 6.222 -19.881 66.759 1.00 23.15 105 ARG A N 1
ATOM 703 C CA . ARG A 1 105 ? 6.634 -18.474 66.752 1.00 26.44 105 ARG A CA 1
ATOM 704 C C . ARG A 1 105 ? 8.110 -18.184 66.410 1.00 24.65 105 ARG A C 1
ATOM 705 O O . ARG A 1 105 ? 8.569 -17.064 66.563 1.00 27.40 105 ARG A O 1
ATOM 713 N N . LEU A 1 106 ? 8.872 -19.176 65.993 1.00 23.30 106 LEU A N 1
ATOM 714 C CA . LEU A 1 106 ? 10.267 -18.930 65.660 1.00 20.52 106 LEU A CA 1
ATOM 715 C C . LEU A 1 106 ? 10.303 -18.651 64.181 1.00 17.54 106 LEU A C 1
ATOM 716 O O . LEU A 1 106 ? 9.444 -19.146 63.472 1.00 14.07 106 LEU A O 1
ATOM 721 N N . GLN A 1 107 ? 11.302 -17.892 63.727 1.00 16.51 107 GLN A N 1
ATOM 722 C CA . GLN A 1 107 ? 11.656 -17.848 62.330 1.00 16.97 107 GLN A CA 1
ATOM 723 C C . GLN A 1 107 ? 11.624 -19.293 61.779 1.00 16.26 107 GLN A C 1
ATOM 724 O O . GLN A 1 107 ? 12.062 -20.235 62.439 1.00 14.80 107 GLN A O 1
ATOM 730 N N . PRO A 1 108 ? 11.048 -19.468 60.585 1.00 16.10 108 PRO A N 1
ATOM 731 C CA . PRO A 1 108 ? 10.882 -20.834 60.049 1.00 15.73 108 PRO A CA 1
ATOM 732 C C . PRO A 1 108 ? 12.197 -21.541 59.818 1.00 14.55 108 PRO A C 1
ATOM 733 O O . PRO A 1 108 ? 12.199 -22.725 59.850 1.00 15.15 108 PRO A O 1
ATOM 737 N N . ILE A 1 109 ? 13.286 -20.816 59.577 1.00 14.65 109 ILE A N 1
ATOM 738 C CA . ILE A 1 109 ? 14.643 -21.400 59.534 1.00 14.55 109 ILE A CA 1
ATOM 739 C C . ILE A 1 109 ? 14.902 -22.320 60.724 1.00 13.66 109 ILE A C 1
ATOM 740 O O . ILE A 1 109 ? 15.553 -23.340 60.559 1.00 14.51 109 ILE A O 1
ATOM 745 N N . TYR A 1 110 ? 14.285 -22.045 61.874 1.00 12.74 110 TYR A N 1
ATOM 746 C CA . TYR A 1 110 ? 14.453 -22.921 63.015 1.00 13.23 110 TYR A CA 1
ATOM 747 C C . TYR A 1 110 ? 13.421 -23.990 63.255 1.00 13.27 110 TYR A C 1
ATOM 748 O O . TYR A 1 110 ? 13.482 -24.628 64.271 1.00 11.74 110 TYR A O 1
ATOM 757 N N . TRP A 1 111 ? 12.417 -24.127 62.406 1.00 13.47 111 TRP A N 1
ATOM 758 C CA . TRP A 1 111 ? 11.432 -25.155 62.723 1.00 14.63 111 TRP A CA 1
ATOM 759 C C . TRP A 1 111 ? 12.047 -26.520 62.522 1.00 13.72 111 TRP A C 1
ATOM 760 O O . TRP A 1 111 ? 12.650 -26.770 61.511 1.00 13.94 111 TRP A O 1
ATOM 771 N N . SER A 1 112 ? 11.864 -27.406 63.483 1.00 13.50 112 SER A N 1
ATOM 772 C CA . SER A 1 112 ? 12.134 -28.812 63.277 1.00 13.05 112 SER A CA 1
ATOM 773 C C . SER A 1 112 ? 11.131 -29.454 62.302 1.00 13.48 112 SER A C 1
ATOM 774 O O . SER A 1 112 ? 10.095 -28.889 61.937 1.00 14.62 112 SER A O 1
ATOM 777 N N . ARG A 1 113 ? 11.457 -30.651 61.880 1.00 14.67 113 ARG A N 1
ATOM 778 C CA . ARG A 1 113 ? 10.556 -31.501 61.137 1.00 15.47 113 ARG A CA 1
ATOM 779 C C . ARG A 1 113 ? 9.193 -31.664 61.830 1.00 16.87 113 ARG A C 1
ATOM 780 O O . ARG A 1 113 ? 8.145 -31.606 61.167 1.00 16.92 113 ARG A O 1
ATOM 788 N N . ASP A 1 114 ? 9.197 -31.874 63.150 1.00 17.10 114 ASP A N 1
ATOM 789 C CA . ASP A 1 114 ? 7.941 -32.00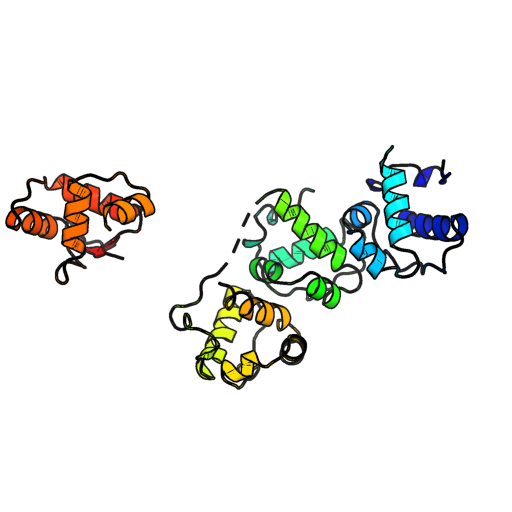0 63.874 1.00 17.41 114 ASP A CA 1
ATOM 790 C C . ASP A 1 114 ? 7.143 -30.670 63.720 1.00 16.68 114 ASP A C 1
ATOM 791 O O . ASP A 1 114 ? 5.962 -30.731 63.435 1.00 14.79 114 ASP A O 1
ATOM 796 N N . ASP A 1 115 ? 7.809 -29.503 63.875 1.00 15.47 115 ASP A N 1
ATOM 797 C CA . ASP A 1 115 ? 7.190 -28.186 63.701 1.00 14.83 115 ASP A CA 1
ATOM 798 C C . ASP A 1 115 ? 6.481 -28.082 62.352 1.00 15.64 115 ASP A C 1
ATOM 799 O O . ASP A 1 115 ? 5.306 -27.686 62.280 1.00 15.98 115 ASP A O 1
ATOM 804 N N . VAL A 1 116 ? 7.201 -28.429 61.279 1.00 15.14 116 VAL A N 1
ATOM 805 C CA . VAL A 1 116 ? 6.672 -28.328 59.923 1.00 13.67 116 VAL A CA 1
ATOM 806 C C . VAL A 1 116 ? 5.330 -29.075 59.874 1.00 14.10 116 VAL A C 1
ATOM 807 O O . VAL A 1 116 ? 4.339 -28.542 59.431 1.00 13.92 116 VAL A O 1
ATOM 811 N N . ALA A 1 117 ? 5.312 -30.281 60.414 1.00 14.65 117 ALA A N 1
ATOM 812 C CA . ALA A 1 117 ? 4.131 -31.110 60.460 1.00 14.60 117 ALA A CA 1
ATOM 813 C C . ALA A 1 117 ? 3.015 -30.477 61.290 1.00 15.07 117 ALA A C 1
ATOM 814 O O . ALA A 1 117 ? 1.849 -30.562 60.895 1.00 14.37 117 ALA A O 1
ATOM 816 N N . GLN A 1 118 ? 3.353 -29.895 62.444 1.00 16.00 118 GLN A N 1
ATOM 817 C CA . GLN A 1 118 ? 2.372 -29.104 63.203 1.00 17.52 118 GLN A CA 1
ATOM 818 C C . GLN A 1 118 ? 1.969 -27.851 62.451 1.00 15.61 118 GLN A C 1
ATOM 819 O O . GLN A 1 118 ? 0.858 -27.437 62.582 1.00 14.85 118 GLN A O 1
ATOM 825 N N . TRP A 1 119 ? 2.841 -27.294 61.615 1.00 14.27 119 TRP A N 1
ATOM 826 C CA . TRP A 1 119 ? 2.460 -26.153 60.833 1.00 13.65 119 TRP A CA 1
ATOM 827 C C . TRP A 1 119 ? 1.379 -26.523 59.821 1.00 14.74 119 TRP A C 1
ATOM 828 O O . TRP A 1 119 ? 0.412 -25.725 59.568 1.00 13.68 119 TRP A O 1
ATOM 839 N N . LEU A 1 120 ? 1.516 -27.734 59.267 1.00 14.24 120 LEU A N 1
ATOM 840 C CA . LEU A 1 120 ? 0.561 -28.213 58.252 1.00 16.19 120 LEU A CA 1
ATOM 841 C C . LEU A 1 120 ? -0.815 -28.427 58.885 1.00 16.93 120 LEU A C 1
ATOM 842 O O . LEU A 1 120 ? -1.860 -28.022 58.326 1.00 17.25 120 LEU A O 1
ATOM 847 N N . LYS A 1 121 ? -0.798 -29.090 60.034 1.00 14.75 121 LYS A N 1
ATOM 848 C CA . LYS A 1 121 ? -2.015 -29.386 60.766 1.00 15.21 121 LYS A CA 1
ATOM 849 C C . LYS A 1 121 ? -2.751 -28.079 61.187 1.00 14.14 121 LYS A C 1
ATOM 850 O O . LYS A 1 121 ? -3.925 -27.948 60.988 1.00 13.87 121 LYS A O 1
ATOM 856 N N . TRP A 1 122 ? -2.043 -27.096 61.712 1.00 13.27 122 TRP A N 1
ATOM 857 C CA . TRP A 1 122 ? -2.629 -25.808 62.002 1.00 11.88 122 TRP A CA 1
ATOM 858 C C . TRP A 1 122 ? -3.216 -25.201 60.717 1.00 12.04 122 TRP A C 1
ATOM 859 O O . TRP A 1 122 ? -4.366 -24.847 60.654 1.00 10.35 122 TRP A O 1
ATOM 870 N N . ALA A 1 123 ? -2.400 -25.140 59.668 1.00 12.50 123 ALA A N 1
ATOM 871 C CA . ALA A 1 123 ? -2.836 -24.527 58.418 1.00 12.77 123 ALA A CA 1
ATOM 872 C C . ALA A 1 123 ? -4.130 -25.184 57.856 1.00 13.42 123 ALA A C 1
ATOM 873 O O . ALA A 1 123 ? -4.986 -24.497 57.322 1.00 13.78 123 ALA A O 1
ATOM 875 N N . GLU A 1 124 ? -4.252 -26.504 57.949 1.00 13.20 124 GLU A N 1
ATOM 876 C CA . GLU A 1 124 ? -5.357 -27.171 57.349 1.00 13.32 124 GLU A CA 1
ATOM 877 C C . GLU A 1 124 ? -6.655 -26.840 58.081 1.00 15.30 124 GLU A C 1
ATOM 878 O O . GLU A 1 124 ? -7.707 -26.701 57.425 1.00 16.50 124 GLU A O 1
ATOM 884 N N A ASN A 1 125 ? -6.575 -26.734 59.415 0.50 15.66 125 ASN A N 1
ATOM 885 N N B ASN A 1 125 ? -6.607 -26.747 59.420 0.50 14.63 125 ASN A N 1
ATOM 886 C CA A ASN A 1 125 ? -7.645 -26.211 60.288 0.50 15.01 125 ASN A CA 1
ATOM 887 C CA B ASN A 1 125 ? -7.726 -26.203 60.223 0.50 13.39 125 ASN A CA 1
ATOM 888 C C A ASN A 1 125 ? -7.956 -24.722 60.070 0.50 14.63 125 ASN A C 1
ATOM 889 C C B ASN A 1 125 ? -7.971 -24.715 59.941 0.50 13.71 125 ASN A C 1
ATOM 890 O O A ASN A 1 125 ? -9.101 -24.318 59.989 0.50 13.91 125 ASN A O 1
ATOM 891 O O B ASN A 1 125 ? -9.085 -24.312 59.663 0.50 13.19 125 ASN A O 1
ATOM 900 N N . GLU A 1 126 ? -6.924 -23.902 59.976 1.00 14.69 126 GLU A N 1
ATOM 901 C CA . GLU A 1 126 ? -7.106 -22.461 59.888 1.00 15.51 126 GLU A CA 1
ATOM 902 C C . GLU A 1 126 ? -7.836 -22.088 58.602 1.00 14.95 126 GLU A C 1
ATOM 903 O O . GLU A 1 126 ? -8.636 -21.143 58.543 1.00 13.86 126 GLU A O 1
ATOM 909 N N . PHE A 1 127 ? -7.581 -22.875 57.577 1.00 13.19 127 PHE A N 1
ATOM 910 C CA . PHE A 1 127 ? -7.899 -22.428 56.230 1.00 13.18 127 PHE A CA 1
ATOM 911 C C . PHE A 1 127 ? -8.936 -23.369 55.544 1.00 12.50 127 PHE A C 1
ATOM 912 O O . PHE A 1 127 ? -9.265 -23.166 54.373 1.00 12.08 127 PHE A O 1
ATOM 920 N N . SER A 1 128 ? -9.474 -24.373 56.289 1.00 12.18 128 SER A N 1
ATOM 921 C CA . SER A 1 128 ? -10.378 -25.396 55.730 1.00 10.49 128 SER A CA 1
ATOM 922 C C . SER A 1 128 ? -9.840 -26.081 54.462 1.00 11.12 128 SER A C 1
ATOM 923 O O . SER A 1 128 ? -10.576 -26.271 53.488 1.00 10.91 128 SER A O 1
ATOM 926 N N . LEU A 1 129 ? -8.570 -26.455 54.445 1.00 11.40 129 LEU A N 1
ATOM 927 C CA . LEU A 1 129 ? -8.001 -27.084 53.240 1.00 12.14 129 LEU A CA 1
ATOM 928 C C . LEU A 1 129 ? -8.505 -28.532 53.197 1.00 12.53 129 LEU A C 1
ATOM 929 O O . LEU A 1 129 ? -9.028 -28.987 54.175 1.00 11.28 129 LEU A O 1
ATOM 934 N N . ARG A 1 130 ? -8.365 -29.211 52.073 1.00 12.97 130 ARG A N 1
ATOM 935 C CA . ARG A 1 130 ? -8.376 -30.658 52.013 1.00 13.90 130 ARG A CA 1
ATOM 936 C C . ARG A 1 130 ? -7.297 -31.233 52.918 1.00 13.60 130 ARG A C 1
ATOM 937 O O . ARG A 1 130 ? -6.317 -30.562 53.189 1.00 12.60 130 ARG A O 1
ATOM 945 N N . PRO A 1 131 ? -7.476 -32.505 53.362 1.00 13.40 131 PRO A N 1
ATOM 946 C CA . PRO A 1 131 ? -6.611 -33.182 54.328 1.00 13.14 131 PRO A CA 1
ATOM 947 C C . PRO A 1 131 ? -5.163 -33.232 53.881 1.00 13.20 131 PRO A C 1
ATOM 948 O O . PRO A 1 131 ? -4.878 -33.640 52.785 1.00 12.64 131 PRO A O 1
ATOM 952 N N . ILE A 1 132 ? -4.274 -32.713 54.690 1.00 12.90 132 ILE A N 1
ATOM 953 C CA . ILE A 1 132 ? -2.893 -32.709 54.318 1.00 14.05 132 ILE A CA 1
ATOM 954 C C . ILE A 1 132 ? -2.291 -33.929 55.008 1.00 15.54 132 ILE A C 1
ATOM 955 O O . ILE A 1 132 ? -2.319 -34.022 56.220 1.00 14.23 132 ILE A O 1
ATOM 960 N N . ASP A 1 133 ? -1.803 -34.878 54.231 1.00 18.16 133 ASP A N 1
ATOM 961 C CA . ASP A 1 133 ? -1.296 -36.114 54.815 1.00 24.66 133 ASP A CA 1
ATOM 962 C C . ASP A 1 133 ? -0.020 -35.701 55.584 1.00 24.94 133 ASP A C 1
ATOM 963 O O . ASP A 1 133 ? 0.661 -34.723 55.190 1.00 22.48 133 ASP A O 1
ATOM 968 N N . SER A 1 134 ? 0.263 -36.357 56.715 1.00 25.81 134 SER A N 1
ATOM 969 C CA . SER A 1 134 ? 1.391 -35.912 57.585 1.00 28.29 134 SER A CA 1
ATOM 970 C C . SER A 1 134 ? 2.789 -36.184 57.001 1.00 28.15 134 SER A C 1
ATOM 971 O O . SER A 1 134 ? 3.751 -35.579 57.448 1.00 27.60 134 SER A O 1
ATOM 974 N N . ASN A 1 135 ? 2.882 -37.049 55.994 1.00 25.96 135 ASN A N 1
ATOM 975 C CA . ASN A 1 135 ? 4.130 -37.216 55.276 1.00 27.15 135 ASN A CA 1
ATOM 976 C C . ASN A 1 135 ? 4.292 -36.315 54.041 1.00 27.21 135 ASN A C 1
ATOM 977 O O . ASN A 1 135 ? 5.133 -36.614 53.198 1.00 29.40 135 ASN A O 1
ATOM 982 N N . THR A 1 136 ? 3.489 -35.252 53.914 1.00 22.41 136 THR A N 1
ATOM 983 C CA . THR A 1 136 ? 3.553 -34.388 52.738 1.00 19.01 136 THR A CA 1
ATOM 984 C C . THR A 1 136 ? 4.892 -33.624 52.698 1.00 18.53 136 THR A C 1
ATOM 985 O O . THR A 1 136 ? 5.442 -33.453 51.636 1.00 18.75 136 THR A O 1
ATOM 989 N N . PHE A 1 137 ? 5.407 -33.146 53.833 1.00 16.05 137 PHE A N 1
ATOM 990 C CA . PHE A 1 137 ? 6.686 -32.407 53.800 1.00 15.39 137 PHE A CA 1
ATOM 991 C C . PHE A 1 137 ? 7.620 -32.962 54.828 1.00 14.90 137 PHE A C 1
ATOM 992 O O . PHE A 1 137 ? 7.763 -32.385 55.877 1.00 16.27 137 PHE A O 1
ATOM 1000 N N . GLU A 1 138 ? 8.264 -34.092 54.571 1.00 15.34 138 GLU A N 1
ATOM 1001 C CA . GLU A 1 138 ? 9.048 -34.714 55.676 1.00 14.95 138 GLU A CA 1
ATOM 1002 C C . GLU A 1 138 ? 10.459 -34.186 55.675 1.00 13.30 138 GLU A C 1
ATOM 1003 O O . GLU A 1 138 ? 11.385 -34.808 55.081 1.00 11.27 138 GLU A O 1
ATOM 1009 N N . MET A 1 139 ? 10.603 -33.046 56.337 1.00 12.03 139 MET A N 1
ATOM 1010 C CA . MET A 1 139 ? 11.876 -32.270 56.301 1.00 12.76 139 MET A CA 1
ATOM 1011 C C . MET A 1 139 ? 11.742 -31.109 57.314 1.00 12.77 139 MET A C 1
ATOM 1012 O O . MET A 1 139 ? 10.615 -30.790 57.752 1.00 12.04 139 MET A O 1
ATOM 1017 N N . ASN A 1 140 ? 12.844 -30.429 57.635 1.00 12.22 140 ASN A N 1
ATOM 1018 C CA . ASN A 1 140 ? 12.761 -29.347 58.619 1.00 11.79 140 ASN A CA 1
ATOM 1019 C C . ASN A 1 140 ? 12.484 -28.001 57.932 1.00 12.05 140 ASN A C 1
ATOM 1020 O O . ASN A 1 140 ? 12.374 -27.932 56.691 1.00 12.39 140 ASN A O 1
ATOM 1025 N N . GLY A 1 141 ? 12.386 -26.926 58.692 1.00 11.91 141 GLY A N 1
ATOM 1026 C CA . GLY A 1 141 ? 12.034 -25.606 58.112 1.00 12.52 141 GLY A CA 1
ATOM 1027 C C . GLY A 1 141 ? 13.044 -25.077 57.107 1.00 13.59 141 GLY A C 1
ATOM 1028 O O . GLY A 1 141 ? 12.681 -24.460 56.100 1.00 14.80 141 GLY A O 1
ATOM 1029 N N . LYS A 1 142 ? 14.330 -25.321 57.370 1.00 13.64 142 LYS A N 1
ATOM 1030 C CA . LYS A 1 142 ? 15.409 -24.920 56.450 1.00 13.24 142 LYS A CA 1
ATOM 1031 C C . LYS A 1 142 ? 15.177 -25.523 55.080 1.00 12.18 142 LYS A C 1
ATOM 1032 O O . LYS A 1 142 ? 15.419 -24.881 54.092 1.00 12.03 142 LYS A O 1
ATOM 1038 N N . ALA A 1 143 ? 14.806 -26.800 55.040 1.00 11.61 143 ALA A N 1
ATOM 1039 C CA . ALA A 1 143 ? 14.549 -27.527 53.799 1.00 11.04 143 ALA A CA 1
ATOM 1040 C C . ALA A 1 143 ? 13.292 -26.959 53.117 1.00 9.84 143 ALA A C 1
ATOM 1041 O O . ALA A 1 143 ? 13.279 -26.686 51.938 1.00 8.84 143 ALA A O 1
ATOM 1043 N N . LEU A 1 144 ? 12.254 -26.747 53.909 1.00 9.95 144 LEU A N 1
ATOM 1044 C CA . LEU A 1 144 ? 11.047 -26.184 53.421 1.00 10.29 144 LEU A CA 1
ATOM 1045 C C . LEU A 1 144 ? 11.318 -24.874 52.696 1.00 10.94 144 LEU A C 1
ATOM 1046 O O . LEU A 1 144 ? 10.646 -24.572 51.702 1.00 11.47 144 LEU A O 1
ATOM 1051 N N . LEU A 1 145 ? 12.297 -24.106 53.169 1.00 10.57 145 LEU A N 1
ATOM 1052 C CA . LEU A 1 145 ? 12.551 -22.787 52.625 1.00 11.50 145 LEU A CA 1
ATOM 1053 C C . LEU A 1 145 ? 13.280 -22.880 51.301 1.00 11.97 145 LEU A C 1
ATOM 1054 O O . LEU A 1 145 ? 13.299 -21.910 50.543 1.00 11.56 145 LEU A O 1
ATOM 1059 N N . LEU A 1 146 ? 13.949 -24.013 51.070 1.00 11.97 146 LEU A N 1
ATOM 1060 C CA . LEU A 1 146 ? 14.614 -24.290 49.786 1.00 11.42 146 LEU A CA 1
ATOM 1061 C C . LEU A 1 146 ? 13.615 -24.561 48.660 1.00 11.01 146 LEU A C 1
ATOM 1062 O O . LEU A 1 146 ? 13.906 -24.353 47.487 1.00 10.00 146 LEU A O 1
ATOM 1067 N N . LEU A 1 147 ? 12.400 -25.018 49.004 1.00 11.69 147 LEU A N 1
ATOM 1068 C CA . LEU A 1 147 ? 11.490 -25.514 47.930 1.00 11.61 147 LEU A CA 1
ATOM 1069 C C . LEU A 1 147 ? 10.939 -24.347 47.159 1.00 12.15 147 LEU A C 1
ATOM 1070 O O . LEU A 1 147 ? 10.781 -23.275 47.742 1.00 12.22 147 LEU A O 1
ATOM 1075 N N . THR A 1 148 ? 10.640 -24.547 45.866 1.00 12.89 148 THR A N 1
ATOM 1076 C CA . THR A 1 148 ? 9.962 -23.541 45.074 1.00 12.97 148 THR A CA 1
ATOM 1077 C C . THR A 1 148 ? 8.452 -23.692 45.181 1.00 14.07 148 THR A C 1
ATOM 1078 O O . THR A 1 148 ? 7.955 -24.733 45.653 1.00 15.59 148 THR A O 1
ATOM 1082 N N . LYS A 1 149 ? 7.711 -22.681 44.699 1.00 13.87 149 LYS A N 1
ATOM 1083 C CA . LYS A 1 149 ? 6.236 -22.709 44.765 1.00 14.05 149 LYS A CA 1
ATOM 1084 C C . LYS A 1 149 ? 5.733 -23.922 43.988 1.00 14.55 149 LYS A C 1
ATOM 1085 O O . LYS A 1 149 ? 4.826 -24.663 44.395 1.00 14.34 149 LYS A O 1
ATOM 1091 N N . GLU A 1 150 ? 6.389 -24.164 42.869 1.00 14.92 150 GLU A N 1
ATOM 1092 C CA . GLU A 1 150 ? 6.135 -25.348 42.018 1.00 15.40 150 GLU A CA 1
ATOM 1093 C C . GLU A 1 150 ? 6.238 -26.681 42.803 1.00 15.27 150 GLU A C 1
ATOM 1094 O O . GLU A 1 150 ? 5.367 -27.546 42.669 1.00 15.40 150 GLU A O 1
ATOM 1100 N N . ASP A 1 151 ? 7.281 -26.826 43.644 1.00 13.83 151 ASP A N 1
ATOM 1101 C CA . ASP A 1 151 ? 7.429 -27.952 44.520 1.00 12.51 151 ASP A CA 1
ATOM 1102 C C . ASP A 1 151 ? 6.311 -28.006 45.555 1.00 12.10 151 ASP A C 1
ATOM 1103 O O . ASP A 1 151 ? 5.879 -29.106 45.887 1.00 12.44 151 ASP A O 1
ATOM 1108 N N . PHE A 1 152 ? 5.886 -26.882 46.131 1.00 11.00 152 PHE A N 1
ATOM 1109 C CA . PHE A 1 152 ? 4.691 -26.934 47.044 1.00 11.36 152 PHE A CA 1
ATOM 1110 C C . PHE A 1 152 ? 3.442 -27.452 46.284 1.00 12.55 152 PHE A C 1
ATOM 1111 O O . PHE A 1 152 ? 2.690 -28.234 46.835 1.00 12.81 152 PHE A O 1
ATOM 1119 N N . ARG A 1 153 ? 3.244 -27.026 45.023 1.00 13.66 153 ARG A N 1
ATOM 1120 C CA . ARG A 1 153 ? 2.066 -27.440 44.202 1.00 15.41 153 ARG A CA 1
ATOM 1121 C C . ARG A 1 153 ? 2.105 -28.934 43.937 1.00 15.91 153 ARG A C 1
ATOM 1122 O O . ARG A 1 153 ? 1.081 -29.588 43.963 1.00 12.93 153 ARG A O 1
ATOM 1130 N N . TYR A 1 154 ? 3.331 -29.450 43.700 1.00 16.99 154 TYR A N 1
ATOM 1131 C CA . TYR A 1 154 ? 3.580 -30.826 43.333 1.00 15.47 154 TYR A CA 1
ATOM 1132 C C . TYR A 1 154 ? 3.299 -31.711 44.566 1.00 15.87 154 TYR A C 1
ATOM 1133 O O . TYR A 1 154 ? 2.639 -32.702 44.467 1.00 15.00 154 TYR A O 1
ATOM 1142 N N . ARG A 1 155 ? 3.790 -31.314 45.741 1.00 14.45 155 ARG A N 1
ATOM 1143 C CA . ARG A 1 155 ? 3.570 -32.047 46.942 1.00 13.24 155 ARG A CA 1
ATOM 1144 C C . ARG A 1 155 ? 2.148 -31.928 47.419 1.00 13.12 155 ARG A C 1
ATOM 1145 O O . ARG A 1 155 ? 1.609 -32.863 47.981 1.00 14.14 155 ARG A O 1
ATOM 1153 N N . SER A 1 156 ? 1.525 -30.791 47.145 1.00 12.44 156 SER A N 1
ATOM 1154 C CA . SER A 1 156 ? 0.139 -30.556 47.522 1.00 11.96 156 SER A CA 1
ATOM 1155 C C . SER A 1 156 ? -0.680 -29.913 46.392 1.00 11.84 156 SER A C 1
ATOM 1156 O O . SER A 1 156 ? -0.780 -28.659 46.287 1.00 11.85 156 SER A O 1
ATOM 1159 N N . PRO A 1 157 ? -1.253 -30.758 45.514 1.00 11.49 157 PRO A N 1
ATOM 1160 C CA . PRO A 1 157 ? -2.093 -30.186 44.469 1.00 10.98 157 PRO A CA 1
ATOM 1161 C C . PRO A 1 157 ? -3.251 -29.421 45.044 1.00 12.89 157 PRO A C 1
ATOM 1162 O O . PRO A 1 157 ? -3.608 -28.499 44.446 1.00 14.08 157 PRO A O 1
ATOM 1166 N N . HIS A 1 158 ? -3.860 -29.786 46.175 1.00 12.21 158 HIS A N 1
ATOM 1167 C CA . HIS A 1 158 ? -4.995 -28.989 46.618 1.00 14.42 158 HIS A CA 1
ATOM 1168 C C . HIS A 1 158 ? -4.626 -27.658 47.282 1.00 15.70 158 HIS A C 1
ATOM 1169 O O . HIS A 1 158 ? -5.403 -26.727 47.198 1.00 16.57 158 HIS A O 1
ATOM 1176 N N . SER A 1 159 ? -3.472 -27.583 47.954 1.00 14.46 159 SER A N 1
ATOM 1177 C CA . SER A 1 159 ? -3.224 -26.479 48.864 1.00 14.80 159 SER A CA 1
ATOM 1178 C C . SER A 1 159 ? -1.798 -25.902 48.812 1.00 15.28 159 SER A C 1
ATOM 1179 O O . SER A 1 159 ? -1.477 -25.036 49.603 1.00 17.30 159 SER A O 1
ATOM 1182 N N . GLY A 1 160 ? -0.960 -26.382 47.903 1.00 14.16 160 GLY A N 1
ATOM 1183 C CA . GLY A 1 160 ? 0.438 -26.077 47.916 1.00 14.02 160 GLY A CA 1
ATOM 1184 C C . GLY A 1 160 ? 0.674 -24.603 47.713 1.00 12.90 160 GLY A C 1
ATOM 1185 O O . GLY A 1 160 ? 1.535 -24.034 48.373 1.00 15.88 160 GLY A O 1
ATOM 1186 N N . ASP A 1 161 ? -0.080 -23.977 46.831 1.00 12.02 161 ASP A N 1
ATOM 1187 C CA . ASP A 1 161 ? 0.033 -22.525 46.567 1.00 11.34 161 ASP A CA 1
ATOM 1188 C C . ASP A 1 161 ? -0.321 -21.683 47.785 1.00 11.55 161 ASP A C 1
ATOM 1189 O O . ASP A 1 161 ? 0.435 -20.761 48.103 1.00 11.77 161 ASP A O 1
ATOM 1194 N N . VAL A 1 162 ? -1.388 -22.051 48.527 1.00 11.58 162 VAL A N 1
ATOM 1195 C CA . VAL A 1 162 ? -1.783 -21.364 49.763 1.00 11.40 162 VAL A CA 1
ATOM 1196 C C . VAL A 1 162 ? -0.731 -21.477 50.848 1.00 11.12 162 VAL A C 1
ATOM 1197 O O . VAL A 1 162 ? -0.480 -20.508 51.555 1.00 12.08 162 VAL A O 1
ATOM 1201 N N . LEU A 1 163 ? -0.241 -22.684 51.038 1.00 9.85 163 LEU A N 1
ATOM 1202 C CA . LEU A 1 163 ? 0.820 -23.007 51.967 1.00 9.98 163 LEU A CA 1
ATOM 1203 C C . LEU A 1 163 ? 2.071 -22.172 51.665 1.00 10.66 163 LEU A C 1
ATOM 1204 O O . LEU A 1 163 ? 2.548 -21.485 52.559 1.00 11.44 163 LEU A O 1
ATOM 1209 N N . TYR A 1 164 ? 2.598 -22.238 50.438 1.00 11.12 164 TYR A N 1
ATOM 1210 C CA . TYR A 1 164 ? 3.754 -21.412 50.051 1.00 11.12 164 TYR A CA 1
ATOM 1211 C C . TYR A 1 164 ? 3.509 -19.915 50.380 1.00 11.50 164 TYR A C 1
ATOM 1212 O O . TYR A 1 164 ? 4.361 -19.204 50.953 1.00 12.72 164 TYR A O 1
ATOM 1221 N N . GLU A 1 165 ? 2.325 -19.433 50.071 1.00 11.26 165 GLU A N 1
ATOM 1222 C CA . GLU A 1 165 ? 1.989 -17.999 50.313 1.00 12.01 165 GLU A CA 1
ATOM 1223 C C . GLU A 1 165 ? 1.851 -17.726 51.805 1.00 11.50 165 GLU A C 1
ATOM 1224 O O . GLU A 1 165 ? 2.236 -16.671 52.269 1.00 11.96 165 GLU A O 1
ATOM 1230 N N . LEU A 1 166 ? 1.285 -18.681 52.524 1.00 11.66 166 LEU A N 1
ATOM 1231 C CA . LEU A 1 166 ? 1.262 -18.644 53.976 1.00 12.80 166 LEU A CA 1
ATOM 1232 C C . LEU A 1 166 ? 2.707 -18.452 54.515 1.00 13.79 166 LEU A C 1
ATOM 1233 O O . LEU A 1 166 ? 2.980 -17.522 55.289 1.00 14.86 166 LEU A O 1
ATOM 1238 N N . LEU A 1 167 ? 3.617 -19.329 54.117 1.00 14.02 167 LEU A N 1
ATOM 1239 C CA . LEU A 1 167 ? 5.016 -19.174 54.488 1.00 15.09 167 LEU A CA 1
ATOM 1240 C C . LEU A 1 167 ? 5.616 -17.823 54.122 1.00 14.20 167 LEU A C 1
ATOM 1241 O O . LEU A 1 167 ? 6.256 -17.226 54.951 1.00 15.98 167 LEU A O 1
ATOM 1246 N N . GLN A 1 168 ? 5.389 -17.301 52.925 1.00 13.92 168 GLN A N 1
ATOM 1247 C CA . GLN A 1 168 ? 5.951 -15.988 52.572 1.00 12.69 168 GLN A CA 1
ATOM 1248 C C . GLN A 1 168 ? 5.434 -14.920 53.529 1.00 14.03 168 GLN A C 1
ATOM 1249 O O . GLN A 1 168 ? 6.168 -13.987 53.907 1.00 13.98 168 GLN A O 1
ATOM 1255 N N . HIS A 1 169 ? 4.169 -15.046 53.900 1.00 15.25 169 HIS A N 1
ATOM 1256 C CA . HIS A 1 169 ? 3.567 -14.108 54.827 1.00 17.66 169 HIS A CA 1
ATOM 1257 C C . HIS A 1 169 ? 4.209 -14.153 56.241 1.00 17.19 169 HIS A C 1
ATOM 1258 O O . HIS A 1 169 ? 4.643 -13.128 56.771 1.00 14.88 169 HIS A O 1
ATOM 1265 N N . ILE A 1 170 ? 4.353 -15.363 56.781 1.00 17.12 170 ILE A N 1
ATOM 1266 C CA . ILE A 1 170 ? 5.121 -15.579 57.999 1.00 16.96 170 ILE A CA 1
ATOM 1267 C C . ILE A 1 170 ? 6.545 -14.985 57.930 1.00 17.19 170 ILE A C 1
ATOM 1268 O O . ILE A 1 170 ? 7.022 -14.558 58.899 1.00 18.88 170 ILE A O 1
ATOM 1273 N N . LEU A 1 171 ? 7.184 -14.927 56.767 1.00 18.98 171 LEU A N 1
ATOM 1274 C CA . LEU A 1 171 ? 8.526 -14.399 56.617 1.00 17.70 171 LEU A CA 1
ATOM 1275 C C . LEU A 1 171 ? 8.466 -12.876 56.609 1.00 20.75 171 LEU A C 1
ATOM 1276 O O . LEU A 1 171 ? 9.338 -12.263 57.175 1.00 21.50 171 LEU A O 1
ATOM 1281 N N . LYS A 1 172 ? 7.427 -12.266 56.020 1.00 23.92 172 LYS A N 1
ATOM 1282 C CA . LYS A 1 172 ? 7.281 -10.792 56.060 1.00 27.22 172 LYS A CA 1
ATOM 1283 C C . LYS A 1 172 ? 7.087 -10.318 57.492 1.00 29.84 172 LYS A C 1
ATOM 1284 O O . LYS A 1 172 ? 7.666 -9.305 57.869 1.00 30.95 172 LYS A O 1
ATOM 1286 N N . GLN A 1 173 ? 6.332 -11.082 58.294 1.00 35.22 173 GLN A N 1
ATOM 1287 C CA . GLN A 1 173 ? 6.003 -10.723 59.699 1.00 36.93 173 GLN A CA 1
ATOM 1288 C C . GLN A 1 173 ? 7.244 -10.688 60.595 1.00 37.96 173 GLN A C 1
ATOM 1289 O O . GLN A 1 173 ? 7.270 -9.944 61.572 1.00 43.39 173 GLN A O 1
ATOM 1291 N N . ARG A 1 174 ? 8.260 -11.490 60.256 1.00 41.80 174 ARG A N 1
ATOM 1292 C CA . ARG A 1 174 ? 9.599 -11.433 60.878 1.00 43.94 174 ARG A CA 1
ATOM 1293 C C . ARG A 1 174 ? 10.323 -10.108 60.541 1.00 46.48 174 ARG A C 1
ATOM 1294 O O . ARG A 1 174 ? 11.247 -10.058 59.718 1.00 46.76 174 ARG A O 1
ATOM 1296 N N . ILE A 1 183 ? 23.334 -21.839 55.752 1.00 46.00 183 ILE A N 1
ATOM 1297 C CA . ILE A 1 183 ? 23.787 -23.138 55.132 1.00 42.81 183 ILE A CA 1
ATOM 1298 C C . ILE A 1 183 ? 25.200 -23.050 54.507 1.00 40.05 183 ILE A C 1
ATOM 1299 O O . ILE A 1 183 ? 25.414 -22.452 53.449 1.00 39.78 183 ILE A O 1
ATOM 1304 N N . ARG A 1 184 ? 26.157 -23.630 55.215 1.00 35.76 184 ARG A N 1
ATOM 1305 C CA . ARG A 1 184 ? 27.524 -23.770 54.776 1.00 29.74 184 ARG A CA 1
ATOM 1306 C C . ARG A 1 184 ? 27.786 -25.284 54.826 1.00 25.98 184 ARG A C 1
ATOM 1307 O O . ARG A 1 184 ? 27.255 -26.023 55.666 1.00 22.47 184 ARG A O 1
ATOM 1309 N N . LEU A 1 185 ? 28.585 -25.736 53.881 1.00 22.52 185 LEU A N 1
ATOM 1310 C CA . LEU A 1 185 ? 28.856 -27.133 53.736 1.00 19.25 185 LEU A CA 1
ATOM 1311 C C . LEU A 1 185 ? 29.895 -27.568 54.755 1.00 16.98 185 LEU A C 1
ATOM 1312 O O . LEU A 1 185 ? 30.765 -26.761 55.176 1.00 15.56 185 LEU A O 1
ATOM 1317 N N . PRO A 1 186 ? 29.861 -28.851 55.107 1.00 15.34 186 PRO A N 1
ATOM 1318 C CA . PRO A 1 186 ? 31.024 -29.482 55.719 1.00 14.86 186 PRO A CA 1
ATOM 1319 C C . PRO A 1 186 ? 32.306 -29.126 54.911 1.00 14.38 186 PRO A C 1
ATOM 1320 O O . PRO A 1 186 ? 32.216 -29.011 53.679 1.00 14.74 186 PRO A O 1
ATOM 1324 N N . ALA A 1 187 ? 33.464 -29.009 55.576 1.00 12.95 187 ALA A N 1
ATOM 1325 C CA . ALA A 1 187 ? 34.751 -28.634 54.944 1.00 12.55 187 ALA A CA 1
ATOM 1326 C C . ALA A 1 187 ? 35.198 -29.567 53.818 1.00 13.37 187 ALA A C 1
ATOM 1327 O O . ALA A 1 187 ? 35.796 -29.128 52.867 1.00 12.53 187 ALA A O 1
ATOM 1329 N N . HIS A 1 188 ? 34.903 -30.872 53.930 1.00 15.09 188 HIS A N 1
ATOM 1330 C CA . HIS A 1 188 ? 35.268 -31.833 52.885 1.00 15.41 188 HIS A CA 1
ATOM 1331 C C . HIS A 1 188 ? 34.377 -31.593 51.657 1.00 16.54 188 HIS A C 1
ATOM 1332 O O . HIS A 1 188 ? 34.551 -32.281 50.675 1.00 16.99 188 HIS A O 1
ATOM 1339 N N . LEU A 1 189 ? 33.435 -30.624 51.677 1.00 14.53 189 LEU A N 1
ATOM 1340 C CA . LEU A 1 189 ? 32.570 -30.506 50.490 1.00 14.23 189 LEU A CA 1
ATOM 1341 C C . LEU A 1 189 ? 32.520 -29.109 49.931 1.00 14.58 189 LEU A C 1
ATOM 1342 O O . LEU A 1 189 ? 31.633 -28.812 49.129 1.00 15.29 189 LEU A O 1
ATOM 1347 N N . ARG A 1 190 ? 33.494 -28.287 50.295 1.00 13.05 190 ARG A N 1
ATOM 1348 C CA . ARG A 1 190 ? 33.547 -26.903 49.859 1.00 13.89 190 ARG A CA 1
ATOM 1349 C C . ARG A 1 190 ? 34.495 -26.820 48.670 1.00 14.43 190 ARG A C 1
ATOM 1350 O O . ARG A 1 190 ? 35.612 -26.318 48.833 1.00 16.99 190 ARG A O 1
ATOM 1358 N N . LEU A 1 191 ? 34.121 -27.383 47.542 1.00 13.11 191 LEU A N 1
ATOM 1359 C CA . LEU A 1 191 ? 34.803 -27.211 46.303 1.00 13.04 191 LEU A CA 1
ATOM 1360 C C . LEU A 1 191 ? 33.650 -27.335 45.320 1.00 13.77 191 LEU A C 1
ATOM 1361 O O . LEU A 1 191 ? 32.585 -27.867 45.676 1.00 13.39 191 LEU A O 1
ATOM 1366 N N . GLN A 1 192 ? 33.805 -26.818 44.112 1.00 14.78 192 GLN A N 1
ATOM 1367 C CA . GLN A 1 192 ? 32.670 -26.741 43.198 1.00 17.00 192 GLN A CA 1
ATOM 1368 C C . GLN A 1 192 ? 32.158 -28.145 42.933 1.00 16.49 192 GLN A C 1
ATOM 1369 O O . GLN A 1 192 ? 32.958 -29.098 42.814 1.00 15.83 192 GLN A O 1
ATOM 1375 N N . PRO A 1 193 ? 30.828 -28.288 42.832 1.00 15.38 193 PRO A N 1
ATOM 1376 C CA . PRO A 1 193 ? 30.201 -29.605 42.519 1.00 15.27 193 PRO A CA 1
ATOM 1377 C C . PRO A 1 193 ? 30.775 -30.282 41.273 1.00 14.74 193 PRO A C 1
ATOM 1378 O O . PRO A 1 193 ? 30.823 -31.507 41.199 1.00 13.78 193 PRO A O 1
ATOM 1382 N N . ILE A 1 194 ? 31.189 -29.477 40.294 1.00 14.70 194 ILE A N 1
ATOM 1383 C CA . ILE A 1 194 ? 31.786 -30.025 39.087 1.00 15.87 194 ILE A CA 1
ATOM 1384 C C . ILE A 1 194 ? 32.962 -30.971 39.375 1.00 15.17 194 ILE A C 1
ATOM 1385 O O . ILE A 1 194 ? 33.117 -31.941 38.682 1.00 14.72 194 ILE A O 1
ATOM 1390 N N . TYR A 1 195 ? 33.681 -30.754 40.477 1.00 15.35 195 TYR A N 1
ATOM 1391 C CA . TYR A 1 195 ? 34.805 -31.615 40.845 1.00 15.50 195 TYR A CA 1
ATOM 1392 C C . TYR A 1 195 ? 34.483 -32.702 41.809 1.00 13.88 195 TYR A C 1
ATOM 1393 O O . TYR A 1 195 ? 35.342 -33.445 42.186 1.00 14.00 195 TYR A O 1
ATOM 1402 N N . TRP A 1 196 ? 33.255 -32.817 42.225 1.00 12.57 196 TRP A N 1
ATOM 1403 C CA . TRP A 1 196 ? 32.953 -33.857 43.149 1.00 11.98 196 TRP A CA 1
ATOM 1404 C C . TRP A 1 196 ? 33.116 -35.234 42.533 1.00 11.27 196 TRP A C 1
ATOM 1405 O O . TRP A 1 196 ? 32.698 -35.491 41.403 1.00 11.74 196 TRP A O 1
ATOM 1416 N N . SER A 1 197 ? 33.646 -36.137 43.318 1.00 10.94 197 SER A N 1
ATOM 1417 C CA . SER A 1 197 ? 33.711 -37.538 42.939 1.00 11.46 197 SER A CA 1
ATOM 1418 C C . SER A 1 197 ? 32.372 -38.239 43.367 1.00 11.80 197 SER A C 1
ATOM 1419 O O . SER A 1 197 ? 31.458 -37.601 43.988 1.00 10.79 197 SER A O 1
ATOM 1422 N N . ARG A 1 198 ? 32.247 -39.539 43.024 1.00 12.06 198 ARG A N 1
ATOM 1423 C CA . ARG A 1 198 ? 31.090 -40.349 43.442 1.00 12.06 198 ARG A CA 1
ATOM 1424 C C . ARG A 1 198 ? 30.984 -40.359 44.956 1.00 12.62 198 ARG A C 1
ATOM 1425 O O . ARG A 1 198 ? 29.897 -40.174 45.591 1.00 12.88 198 ARG A O 1
ATOM 1433 N N . ASP A 1 199 ? 32.127 -40.544 45.567 1.00 13.27 199 ASP A N 1
ATOM 1434 C CA . ASP A 1 199 ? 32.247 -40.583 46.985 1.00 14.45 199 ASP A CA 1
ATOM 1435 C C . ASP A 1 199 ? 31.752 -39.248 47.681 1.00 12.78 199 ASP A C 1
ATOM 1436 O O . ASP A 1 199 ? 31.054 -39.297 48.697 1.00 12.89 199 ASP A O 1
ATOM 1441 N N . ASP A 1 200 ? 32.152 -38.096 47.146 1.00 11.08 200 ASP A N 1
ATOM 1442 C CA . ASP A 1 200 ? 31.681 -36.808 47.586 1.00 10.81 200 ASP A CA 1
ATOM 1443 C C . ASP A 1 200 ? 30.166 -36.641 47.453 1.00 11.34 200 ASP A C 1
ATOM 1444 O O . ASP A 1 200 ? 29.521 -36.102 48.353 1.00 10.48 200 ASP A O 1
ATOM 1449 N N . VAL A 1 201 ? 29.636 -37.099 46.318 1.00 10.93 201 VAL A N 1
ATOM 1450 C CA . VAL A 1 201 ? 28.226 -37.067 46.108 1.00 11.44 201 VAL A CA 1
ATOM 1451 C C . VAL A 1 201 ? 27.542 -37.833 47.241 1.00 12.96 201 VAL A C 1
ATOM 1452 O O . VAL A 1 201 ? 26.562 -37.320 47.864 1.00 13.92 201 VAL A O 1
ATOM 1456 N N . ALA A 1 202 ? 28.115 -38.996 47.566 1.00 13.00 202 ALA A N 1
ATOM 1457 C CA . ALA A 1 202 ? 27.612 -39.824 48.627 1.00 13.93 202 ALA A CA 1
ATOM 1458 C C . ALA A 1 202 ? 27.691 -39.110 49.970 1.00 14.57 202 ALA A C 1
ATOM 1459 O O . ALA A 1 202 ? 26.737 -39.147 50.708 1.00 16.94 202 ALA A O 1
ATOM 1461 N N . GLN A 1 203 ? 28.804 -38.447 50.287 1.00 15.76 203 GLN A N 1
ATOM 1462 C CA . GLN A 1 203 ? 28.916 -37.672 51.565 1.00 14.62 203 GLN A CA 1
ATOM 1463 C C . GLN A 1 203 ? 27.926 -36.480 51.595 1.00 12.06 203 GLN A C 1
ATOM 1464 O O . GLN A 1 203 ? 27.372 -36.137 52.632 1.00 11.16 203 GLN A O 1
ATOM 1470 N N . TRP A 1 204 ? 27.737 -35.835 50.457 1.00 10.79 204 TRP A N 1
ATOM 1471 C CA . TRP A 1 204 ? 26.738 -34.796 50.358 1.00 10.47 204 TRP A CA 1
ATOM 1472 C C . TRP A 1 204 ? 25.348 -35.336 50.766 1.00 11.14 204 TRP A C 1
ATOM 1473 O O . TRP A 1 204 ? 24.681 -34.747 51.627 1.00 12.15 204 TRP A O 1
ATOM 1484 N N . LEU A 1 205 ? 24.929 -36.454 50.189 1.00 11.45 205 LEU A N 1
ATOM 1485 C CA . LEU A 1 205 ? 23.613 -37.027 50.493 1.00 12.76 205 LEU A CA 1
ATOM 1486 C C . LEU A 1 205 ? 23.437 -37.307 51.990 1.00 13.88 205 LEU A C 1
ATOM 1487 O O . LEU A 1 205 ? 22.418 -36.919 52.599 1.00 14.93 205 LEU A O 1
ATOM 1492 N N . LYS A 1 206 ? 24.427 -37.898 52.615 1.00 13.53 206 LYS A N 1
ATOM 1493 C CA . LYS A 1 206 ? 24.214 -38.068 54.033 1.00 14.44 206 LYS A CA 1
ATOM 1494 C C . LYS A 1 206 ? 24.437 -36.874 54.918 1.00 13.18 206 LYS A C 1
ATOM 1495 O O . LYS A 1 206 ? 23.796 -36.806 55.997 1.00 11.54 206 LYS A O 1
ATOM 1501 N N . TRP A 1 207 ? 25.328 -35.948 54.508 1.00 11.93 207 TRP A N 1
ATOM 1502 C CA . TRP A 1 207 ? 25.284 -34.642 55.171 1.00 12.25 207 TRP A CA 1
ATOM 1503 C C . TRP A 1 207 ? 23.856 -33.983 55.075 1.00 12.89 207 TRP A C 1
ATOM 1504 O O . TRP A 1 207 ? 23.265 -33.609 56.109 1.00 13.63 207 TRP A O 1
ATOM 1515 N N . ALA A 1 208 ? 23.290 -33.918 53.860 1.00 12.38 208 ALA A N 1
ATOM 1516 C CA . ALA A 1 208 ? 21.963 -33.286 53.632 1.00 12.95 208 ALA A CA 1
ATOM 1517 C C . ALA A 1 208 ? 20.811 -33.999 54.338 1.00 14.04 208 ALA A C 1
ATOM 1518 O O . ALA A 1 208 ? 19.944 -33.338 54.858 1.00 15.89 208 ALA A O 1
ATOM 1520 N N . GLU A 1 209 ? 20.844 -35.334 54.438 1.00 13.85 209 GLU A N 1
ATOM 1521 C CA . GLU A 1 209 ? 19.854 -36.038 55.216 1.00 13.61 209 GLU A CA 1
ATOM 1522 C C . GLU A 1 209 ? 19.867 -35.532 56.648 1.00 15.29 209 GLU A C 1
ATOM 1523 O O . GLU A 1 209 ? 18.814 -35.189 57.182 1.00 15.54 209 GLU A O 1
ATOM 1529 N N . ASN A 1 210 ? 21.048 -35.496 57.299 1.00 15.82 210 ASN A N 1
ATOM 1530 C CA . ASN A 1 210 ? 21.062 -34.998 58.666 1.00 17.73 210 ASN A CA 1
ATOM 1531 C C . ASN A 1 210 ? 20.663 -33.487 58.813 1.00 15.68 210 ASN A C 1
ATOM 1532 O O . ASN A 1 210 ? 19.895 -33.130 59.677 1.00 15.40 210 ASN A O 1
ATOM 1537 N N . GLU A 1 211 ? 21.181 -32.630 57.949 1.00 13.78 211 GLU A N 1
ATOM 1538 C CA . GLU A 1 211 ? 20.999 -31.206 58.062 1.00 13.05 211 GLU A CA 1
ATOM 1539 C C . GLU A 1 211 ? 19.545 -30.789 57.841 1.00 13.12 211 GLU A C 1
ATOM 1540 O O . GLU A 1 211 ? 19.083 -29.770 58.387 1.00 12.43 211 GLU A O 1
ATOM 1546 N N . PHE A 1 212 ? 18.854 -31.535 56.974 1.00 13.22 212 PHE A N 1
ATOM 1547 C CA . PHE A 1 212 ? 17.519 -31.159 56.546 1.00 13.39 212 PHE A CA 1
ATOM 1548 C C . PHE A 1 212 ? 16.427 -32.075 57.101 1.00 14.18 212 PHE A C 1
ATOM 1549 O O . PHE A 1 212 ? 15.227 -31.904 56.765 1.00 14.78 212 PHE A O 1
ATOM 1557 N N . SER A 1 213 ? 16.845 -33.020 57.964 1.00 13.57 213 SER A N 1
ATOM 1558 C CA . SER A 1 213 ? 15.942 -34.010 58.600 1.00 13.32 213 SER A CA 1
ATOM 1559 C C . SER A 1 213 ? 15.089 -34.785 57.605 1.00 13.81 213 SER A C 1
ATOM 1560 O O . SER A 1 213 ? 13.898 -34.935 57.839 1.00 13.84 213 SER A O 1
ATOM 1563 N N . LEU A 1 214 ? 15.697 -35.304 56.541 1.00 14.06 214 LEU A N 1
ATOM 1564 C CA . LEU A 1 214 ? 14.987 -35.955 55.439 1.00 14.62 214 LEU A CA 1
ATOM 1565 C C . LEU A 1 214 ? 14.803 -37.441 55.729 1.00 15.19 214 LEU A C 1
ATOM 1566 O O . LEU A 1 214 ? 15.502 -37.944 56.589 1.00 17.51 214 LEU A O 1
ATOM 1571 N N . ARG A 1 215 ? 13.943 -38.155 55.014 1.00 14.49 215 ARG A N 1
ATOM 1572 C CA . ARG A 1 215 ? 13.854 -39.606 55.194 1.00 15.30 215 ARG A CA 1
ATOM 1573 C C . ARG A 1 215 ? 15.201 -40.185 54.822 1.00 15.15 215 ARG A C 1
ATOM 1574 O O . ARG A 1 215 ? 15.975 -39.517 54.112 1.00 15.27 215 ARG A O 1
ATOM 1582 N N . PRO A 1 216 ? 15.483 -41.419 55.267 1.00 13.81 216 PRO A N 1
ATOM 1583 C CA . PRO A 1 216 ? 16.758 -42.044 54.900 1.00 14.27 216 PRO A CA 1
ATOM 1584 C C . PRO A 1 216 ? 17.066 -41.997 53.412 1.00 14.93 216 PRO A C 1
ATOM 1585 O O . PRO A 1 216 ? 16.193 -42.179 52.585 1.00 15.50 216 PRO A O 1
ATOM 1589 N N . ILE A 1 217 ? 18.294 -41.678 53.071 1.00 15.23 217 ILE A N 1
ATOM 1590 C CA . ILE A 1 217 ? 18.690 -41.565 51.662 1.00 17.08 217 ILE A CA 1
ATOM 1591 C C . ILE A 1 217 ? 19.639 -42.685 51.441 1.00 17.80 217 ILE A C 1
ATOM 1592 O O . ILE A 1 217 ? 20.777 -42.659 51.882 1.00 18.79 217 ILE A O 1
ATOM 1597 N N . ASP A 1 218 ? 19.122 -43.734 50.853 1.00 19.84 218 ASP A N 1
ATOM 1598 C CA . ASP A 1 218 ? 19.866 -44.936 50.616 1.00 22.47 218 ASP A CA 1
ATOM 1599 C C . ASP A 1 218 ? 21.155 -44.629 49.809 1.00 21.98 218 ASP A C 1
ATOM 1600 O O . ASP A 1 218 ? 21.187 -43.764 48.932 1.00 18.60 218 ASP A O 1
ATOM 1605 N N . SER A 1 219 ? 22.250 -45.298 50.158 1.00 24.74 219 SER A N 1
ATOM 1606 C CA . SER A 1 219 ? 23.578 -44.994 49.511 1.00 26.59 219 SER A CA 1
ATOM 1607 C C . SER A 1 219 ? 23.590 -45.145 47.969 1.00 25.30 219 SER A C 1
ATOM 1608 O O . SER A 1 219 ? 24.414 -44.573 47.330 1.00 26.43 219 SER A O 1
ATOM 1611 N N . ASN A 1 220 ? 22.659 -45.889 47.390 1.00 26.33 220 ASN A N 1
ATOM 1612 C CA . ASN A 1 220 ? 22.577 -46.030 45.959 1.00 26.93 220 ASN A CA 1
ATOM 1613 C C . ASN A 1 220 ? 21.652 -45.013 45.220 1.00 28.09 220 ASN A C 1
ATOM 1614 O O . ASN A 1 220 ? 21.202 -45.280 44.087 1.00 32.48 220 ASN A O 1
ATOM 1619 N N . THR A 1 221 ? 21.329 -43.874 45.828 1.00 23.68 221 THR A N 1
ATOM 1620 C CA . THR A 1 221 ? 20.349 -43.006 45.177 1.00 19.36 221 THR A CA 1
ATOM 1621 C C . THR A 1 221 ? 20.925 -42.343 43.941 1.00 16.72 221 THR A C 1
ATOM 1622 O O . THR A 1 221 ? 20.230 -42.224 42.919 1.00 15.58 221 THR A O 1
ATOM 1626 N N . PHE A 1 222 ? 22.201 -41.970 44.008 1.00 13.77 222 PHE A N 1
ATOM 1627 C CA . PHE A 1 222 ? 22.879 -41.281 42.954 1.00 12.99 222 PHE A CA 1
ATOM 1628 C C . PHE A 1 222 ? 24.283 -41.884 42.800 1.00 13.61 222 PHE A C 1
ATOM 1629 O O . PHE A 1 222 ? 25.298 -41.321 43.239 1.00 13.22 222 PHE A O 1
ATOM 1637 N N . GLU A 1 223 ? 24.375 -43.022 42.137 1.00 13.19 223 GLU A N 1
ATOM 1638 C CA . GLU A 1 223 ? 25.706 -43.635 41.915 1.00 12.75 223 GLU A CA 1
ATOM 1639 C C . GLU A 1 223 ? 26.501 -43.042 40.717 1.00 12.34 223 GLU A C 1
ATOM 1640 O O . GLU A 1 223 ? 26.493 -43.609 39.616 1.00 11.38 223 GLU A O 1
ATOM 1646 N N . MET A 1 224 ? 27.137 -41.882 40.965 1.00 12.20 224 MET A N 1
ATOM 1647 C CA . MET A 1 224 ? 27.740 -41.026 39.897 1.00 12.40 224 MET A CA 1
ATOM 1648 C C . MET A 1 224 ? 28.529 -39.872 40.528 1.00 12.73 224 MET A C 1
ATOM 1649 O O . MET A 1 224 ? 28.342 -39.602 41.751 1.00 14.07 224 MET A O 1
ATOM 1654 N N . ASN A 1 225 ? 29.352 -39.160 39.724 1.00 11.66 225 ASN A N 1
ATOM 1655 C CA . ASN A 1 225 ? 30.109 -38.021 40.225 1.00 11.82 225 ASN A CA 1
ATOM 1656 C C . ASN A 1 225 ? 29.351 -36.718 40.067 1.00 11.57 225 ASN A C 1
ATOM 1657 O O . ASN A 1 225 ? 28.244 -36.730 39.592 1.00 12.84 225 ASN A O 1
ATOM 1662 N N . GLY A 1 226 ? 29.952 -35.598 40.456 1.00 11.59 226 GLY A N 1
ATOM 1663 C CA . GLY A 1 226 ? 29.305 -34.278 40.372 1.00 11.04 226 GLY A CA 1
ATOM 1664 C C . GLY A 1 226 ? 28.988 -33.868 38.958 1.00 11.49 226 GLY A C 1
ATOM 1665 O O . GLY A 1 226 ? 27.903 -33.327 38.705 1.00 12.65 226 GLY A O 1
ATOM 1666 N N . LYS A 1 227 ? 29.893 -34.133 38.013 1.00 11.00 227 LYS A N 1
ATOM 1667 C CA . LYS A 1 227 ? 29.608 -33.787 36.598 1.00 11.39 227 LYS A CA 1
ATOM 1668 C C . LYS A 1 227 ? 28.314 -34.439 36.095 1.00 11.39 227 LYS A C 1
ATOM 1669 O O . LYS A 1 227 ? 27.507 -33.777 35.470 1.00 12.85 227 LYS A O 1
ATOM 1671 N N . ALA A 1 228 ? 28.110 -35.719 36.385 1.00 11.96 228 ALA A N 1
ATOM 1672 C CA . ALA A 1 228 ? 26.881 -36.422 36.009 1.00 11.91 228 ALA A CA 1
ATOM 1673 C C . ALA A 1 228 ? 25.725 -35.896 36.835 1.00 11.75 228 ALA A C 1
ATOM 1674 O O . ALA A 1 228 ? 24.662 -35.572 36.315 1.00 12.41 228 ALA A O 1
ATOM 1676 N N . LEU A 1 229 ? 25.930 -35.722 38.121 1.00 11.86 229 LEU A N 1
ATOM 1677 C CA . LEU A 1 229 ? 24.836 -35.201 38.929 1.00 11.90 229 LEU A CA 1
ATOM 1678 C C . LEU A 1 229 ? 24.363 -33.857 38.382 1.00 12.66 229 LEU A C 1
ATOM 1679 O O . LEU A 1 229 ? 23.150 -33.552 38.355 1.00 12.43 229 LEU A O 1
ATOM 1684 N N . LEU A 1 230 ? 25.309 -33.061 37.858 1.00 12.70 230 LEU A N 1
ATOM 1685 C CA . LEU A 1 230 ? 24.931 -31.774 37.303 1.00 12.41 230 LEU A CA 1
ATOM 1686 C C . LEU A 1 230 ? 24.097 -31.865 36.005 1.00 11.67 230 LEU A C 1
ATOM 1687 O O . LEU A 1 230 ? 23.478 -30.878 35.601 1.00 11.34 230 LEU A O 1
ATOM 1692 N N . LEU A 1 231 ? 24.066 -33.037 35.384 1.00 10.91 231 LEU A N 1
ATOM 1693 C CA . LEU A 1 231 ? 23.328 -33.255 34.127 1.00 10.80 231 LEU A CA 1
ATOM 1694 C C . LEU A 1 231 ? 21.879 -33.596 34.379 1.00 10.80 231 LEU A C 1
ATOM 1695 O O . LEU A 1 231 ? 21.071 -33.383 33.507 1.00 10.88 231 LEU A O 1
ATOM 1700 N N . LEU A 1 232 ? 21.562 -34.158 35.552 1.00 11.14 232 LEU A N 1
ATOM 1701 C CA . LEU A 1 232 ? 20.176 -34.575 35.917 1.00 11.00 232 LEU A CA 1
ATOM 1702 C C . LEU A 1 232 ? 19.248 -33.404 35.966 1.00 10.47 232 LEU A C 1
ATOM 1703 O O . LEU A 1 232 ? 19.659 -32.337 36.412 1.00 10.44 232 LEU A O 1
ATOM 1708 N N . THR A 1 233 ? 18.012 -33.585 35.493 1.00 9.96 233 THR A N 1
ATOM 1709 C CA . THR A 1 233 ? 16.961 -32.563 35.636 1.00 9.91 233 THR A CA 1
ATOM 1710 C C . THR A 1 233 ? 16.373 -32.719 37.050 1.00 9.96 233 THR A C 1
ATOM 1711 O O . THR A 1 233 ? 16.658 -33.715 37.724 1.00 10.01 233 THR A O 1
ATOM 1715 N N . LYS A 1 234 ? 15.541 -31.753 37.487 1.00 9.92 234 LYS A N 1
ATOM 1716 C CA . LYS A 1 234 ? 14.850 -31.833 38.752 1.00 9.90 234 LYS A CA 1
ATOM 1717 C C . LYS A 1 234 ? 13.871 -33.053 38.756 1.00 10.34 234 LYS A C 1
ATOM 1718 O O . LYS A 1 234 ? 13.747 -33.759 39.750 1.00 9.82 234 LYS A O 1
ATOM 1724 N N . GLU A 1 235 ? 13.208 -33.303 37.631 1.00 10.52 235 GLU A N 1
ATOM 1725 C CA . GLU A 1 235 ? 12.401 -34.503 37.484 1.00 11.53 235 GLU A CA 1
ATOM 1726 C C . GLU A 1 235 ? 13.269 -35.789 37.735 1.00 11.83 235 GLU A C 1
ATOM 1727 O O . GLU A 1 235 ? 12.777 -36.760 38.360 1.00 11.84 235 GLU A O 1
ATOM 1733 N N . ASP A 1 236 ? 14.548 -35.819 37.301 1.00 10.38 236 ASP A N 1
ATOM 1734 C CA . ASP A 1 236 ? 15.324 -36.994 37.679 1.00 10.48 236 ASP A CA 1
ATOM 1735 C C . ASP A 1 236 ? 15.515 -37.040 39.194 1.00 10.70 236 ASP A C 1
ATOM 1736 O O . ASP A 1 236 ? 15.536 -38.120 39.806 1.00 11.42 236 ASP A O 1
ATOM 1741 N N . PHE A 1 237 ? 15.712 -35.891 39.810 1.00 10.62 237 PHE A N 1
ATOM 1742 C CA . PHE A 1 237 ? 15.904 -35.908 41.255 1.00 11.06 237 PHE A CA 1
ATOM 1743 C C . PHE A 1 237 ? 14.698 -36.427 41.965 1.00 12.27 237 PHE A C 1
ATOM 1744 O O . PHE A 1 237 ? 14.869 -37.245 42.869 1.00 13.47 237 PHE A O 1
ATOM 1752 N N . ARG A 1 238 ? 13.507 -35.954 41.575 1.00 13.43 238 ARG A N 1
ATOM 1753 C CA . ARG A 1 238 ? 12.221 -36.488 42.096 1.00 15.24 238 ARG A CA 1
ATOM 1754 C C . ARG A 1 238 ? 12.021 -37.988 41.929 1.00 14.62 238 ARG A C 1
ATOM 1755 O O . ARG A 1 238 ? 11.551 -38.609 42.834 1.00 14.67 238 ARG A O 1
ATOM 1763 N N . TYR A 1 239 ? 12.402 -38.569 40.797 1.00 15.24 239 TYR A N 1
ATOM 1764 C CA . TYR A 1 239 ? 12.238 -40.008 40.566 1.00 14.13 239 TYR A CA 1
ATOM 1765 C C . TYR A 1 239 ? 13.174 -40.823 41.373 1.00 12.93 239 TYR A C 1
ATOM 1766 O O . TYR A 1 239 ? 12.794 -41.853 41.854 1.00 12.83 239 TYR A O 1
ATOM 1775 N N . ARG A 1 240 ? 14.419 -40.386 41.486 1.00 10.75 240 ARG A N 1
ATOM 1776 C CA . ARG A 1 240 ? 15.406 -41.095 42.272 1.00 9.94 240 ARG A CA 1
ATOM 1777 C C . ARG A 1 240 ? 15.043 -41.039 43.728 1.00 9.46 240 ARG A C 1
ATOM 1778 O O . ARG A 1 240 ? 15.360 -41.923 44.477 1.00 9.30 240 ARG A O 1
ATOM 1786 N N . SER A 1 241 ? 14.359 -39.969 44.108 1.00 9.84 241 SER A N 1
ATOM 1787 C CA . SER A 1 241 ? 14.113 -39.634 45.516 1.00 9.44 241 SER A CA 1
ATOM 1788 C C . SER A 1 241 ? 12.764 -38.900 45.706 1.00 9.41 241 SER A C 1
ATOM 1789 O O . SER A 1 241 ? 12.725 -37.652 45.796 1.00 9.09 241 SER A O 1
ATOM 1792 N N . PRO A 1 242 ? 11.657 -39.667 45.772 1.00 9.50 242 PRO A N 1
ATOM 1793 C CA . PRO A 1 242 ? 10.333 -39.097 45.974 1.00 9.72 242 PRO A CA 1
ATOM 1794 C C . PRO A 1 242 ? 10.266 -38.301 47.252 1.00 10.25 242 PRO A C 1
ATOM 1795 O O . PRO A 1 242 ? 9.609 -37.318 47.261 1.00 9.87 242 PRO A O 1
ATOM 1799 N N . HIS A 1 243 ? 10.948 -38.697 48.333 1.00 11.25 243 HIS A N 1
ATOM 1800 C CA . HIS A 1 243 ? 10.820 -37.968 49.583 1.00 12.46 243 HIS A CA 1
ATOM 1801 C C . HIS A 1 243 ? 11.575 -36.621 49.593 1.00 13.13 243 HIS A C 1
ATOM 1802 O O . HIS A 1 243 ? 11.137 -35.632 50.232 1.00 11.73 243 HIS A O 1
ATOM 1809 N N . SER A 1 244 ? 12.731 -36.609 48.927 1.00 12.55 244 SER A N 1
ATOM 1810 C CA . SER A 1 244 ? 13.611 -35.469 49.112 1.00 13.75 244 SER A CA 1
ATOM 1811 C C . SER A 1 244 ? 14.237 -34.880 47.836 1.00 13.45 244 SER A C 1
ATOM 1812 O O . SER A 1 244 ? 15.101 -34.025 47.964 1.00 14.49 244 SER A O 1
ATOM 1815 N N . GLY A 1 245 ? 13.882 -35.390 46.658 1.00 12.17 245 GLY A N 1
ATOM 1816 C CA . GLY A 1 245 ? 14.600 -35.030 45.429 1.00 11.01 245 GLY A CA 1
ATOM 1817 C C . GLY A 1 245 ? 14.540 -33.521 45.171 1.00 10.38 245 GLY A C 1
ATOM 1818 O O . GLY A 1 245 ? 15.565 -32.912 44.822 1.00 10.90 245 GLY A O 1
ATOM 1819 N N . ASP A 1 246 ? 13.386 -32.902 45.394 1.00 9.57 246 ASP A N 1
ATOM 1820 C CA . ASP A 1 246 ? 13.254 -31.467 45.137 1.00 9.16 246 ASP A CA 1
ATOM 1821 C C . ASP A 1 246 ? 14.120 -30.684 46.060 1.00 9.90 246 ASP A C 1
ATOM 1822 O O . ASP A 1 246 ? 14.879 -29.806 45.585 1.00 10.99 246 ASP A O 1
ATOM 1827 N N . VAL A 1 247 ? 14.112 -31.015 47.361 1.00 9.84 247 VAL A N 1
ATOM 1828 C CA . VAL A 1 247 ? 15.016 -30.367 48.316 1.00 9.50 247 VAL A CA 1
ATOM 1829 C C . VAL A 1 247 ? 16.441 -30.515 47.830 1.00 9.96 247 VAL A C 1
ATOM 1830 O O . VAL A 1 247 ? 17.190 -29.506 47.781 1.00 10.36 247 VAL A O 1
ATOM 1834 N N . LEU A 1 248 ? 16.855 -31.759 47.519 1.00 8.60 248 LEU A N 1
ATOM 1835 C CA . LEU A 1 248 ? 18.239 -31.984 47.093 1.00 8.48 248 LEU A CA 1
ATOM 1836 C C . LEU A 1 248 ? 18.669 -31.190 45.829 1.00 8.68 248 LEU A C 1
ATOM 1837 O O . LEU A 1 248 ? 19.746 -30.606 45.831 1.00 8.99 248 LEU A O 1
ATOM 1842 N N . TYR A 1 249 ? 17.827 -31.188 44.774 1.00 8.11 249 TYR A N 1
ATOM 1843 C CA . TYR A 1 249 ? 18.051 -30.348 43.638 1.00 8.21 249 TYR A CA 1
ATOM 1844 C C . TYR A 1 249 ? 18.143 -28.822 43.955 1.00 8.76 249 TYR A C 1
ATOM 1845 O O . TYR A 1 249 ? 19.033 -28.100 43.458 1.00 10.00 249 TYR A O 1
ATOM 1854 N N . GLU A 1 250 ? 17.251 -28.292 44.768 1.00 8.29 250 GLU A N 1
ATOM 1855 C CA . GLU A 1 250 ? 17.372 -26.879 45.102 1.00 8.05 250 GLU A CA 1
ATOM 1856 C C . GLU A 1 250 ? 18.605 -26.651 46.002 1.00 8.28 250 GLU A C 1
ATOM 1857 O O . GLU A 1 250 ? 19.207 -25.546 46.016 1.00 8.16 250 GLU A O 1
ATOM 1863 N N . LEU A 1 251 ? 18.956 -27.639 46.805 1.00 8.23 251 LEU A N 1
ATOM 1864 C CA . LEU A 1 251 ? 20.178 -27.471 47.600 1.00 8.79 251 LEU A CA 1
ATOM 1865 C C . LEU A 1 251 ? 21.371 -27.314 46.606 1.00 8.52 251 LEU A C 1
ATOM 1866 O O . LEU A 1 251 ? 22.202 -26.381 46.713 1.00 8.25 251 LEU A O 1
ATOM 1871 N N . LEU A 1 252 ? 21.454 -28.241 45.656 1.00 7.99 252 LEU A N 1
ATOM 1872 C CA . LEU A 1 252 ? 22.475 -28.163 44.663 1.00 7.78 252 LEU A CA 1
ATOM 1873 C C . LEU A 1 252 ? 22.451 -26.784 43.969 1.00 8.52 252 LEU A C 1
ATOM 1874 O O . LEU A 1 252 ? 23.502 -26.233 43.742 1.00 7.75 252 LEU A O 1
ATOM 1879 N N . GLN A 1 253 ? 21.269 -26.242 43.624 1.00 9.70 253 GLN A N 1
ATOM 1880 C CA . GLN A 1 253 ? 21.239 -24.961 42.941 1.00 11.34 253 GLN A CA 1
ATOM 1881 C C . GLN A 1 253 ? 21.684 -23.845 43.826 1.00 10.74 253 GLN A C 1
ATOM 1882 O O . GLN A 1 253 ? 22.291 -22.903 43.361 1.00 10.99 253 GLN A O 1
ATOM 1888 N N A HIS A 1 254 ? 21.364 -23.928 45.111 0.50 10.83 254 HIS A N 1
ATOM 1889 N N B HIS A 1 254 ? 21.400 -23.938 45.112 0.50 10.35 254 HIS A N 1
ATOM 1890 C CA A HIS A 1 254 ? 21.844 -22.940 46.068 0.50 10.81 254 HIS A CA 1
ATOM 1891 C CA B HIS A 1 254 ? 21.846 -22.913 46.038 0.50 10.05 254 HIS A CA 1
ATOM 1892 C C A HIS A 1 254 ? 23.365 -22.957 46.059 0.50 10.89 254 HIS A C 1
ATOM 1893 C C B HIS A 1 254 ? 23.364 -22.942 46.222 0.50 10.43 254 HIS A C 1
ATOM 1894 O O A HIS A 1 254 ? 23.996 -21.950 45.802 0.50 10.60 254 HIS A O 1
ATOM 1895 O O B HIS A 1 254 ? 24.003 -21.914 46.254 0.50 10.34 254 HIS A O 1
ATOM 1908 N N . ILE A 1 255 ? 23.935 -24.132 46.278 1.00 11.12 255 ILE A N 1
ATOM 1909 C CA . ILE A 1 255 ? 25.351 -24.284 46.380 1.00 12.41 255 ILE A CA 1
ATOM 1910 C C . ILE A 1 255 ? 26.058 -23.707 45.157 1.00 13.79 255 ILE A C 1
ATOM 1911 O O . ILE A 1 255 ? 27.136 -23.186 45.258 1.00 14.30 255 ILE A O 1
ATOM 1916 N N . LEU A 1 256 ? 25.461 -23.852 43.994 1.00 15.10 256 LEU A N 1
ATOM 1917 C CA . LEU A 1 256 ? 26.089 -23.357 42.792 1.00 16.88 256 LEU A CA 1
ATOM 1918 C C . LEU A 1 256 ? 26.020 -21.826 42.656 1.00 17.51 256 LEU A C 1
ATOM 1919 O O . LEU A 1 256 ? 26.858 -21.261 41.997 1.00 16.78 256 LEU A O 1
ATOM 1924 N N . LYS A 1 257 ? 24.996 -21.194 43.218 1.00 20.09 257 LYS A N 1
ATOM 1925 C CA . LYS A 1 257 ? 24.857 -19.746 43.139 1.00 26.08 257 LYS A CA 1
ATOM 1926 C C . LYS A 1 257 ? 25.795 -19.137 44.179 1.00 30.01 257 LYS A C 1
ATOM 1927 O O . LYS A 1 257 ? 26.652 -18.321 43.852 1.00 28.53 257 LYS A O 1
ATOM 1933 N N . GLN A 1 258 ? 25.627 -19.574 45.428 1.00 35.92 258 GLN A N 1
ATOM 1934 C CA . GLN A 1 258 ? 26.529 -19.259 46.555 1.00 37.90 258 GLN A CA 1
ATOM 1935 C C . GLN A 1 258 ? 27.895 -19.983 46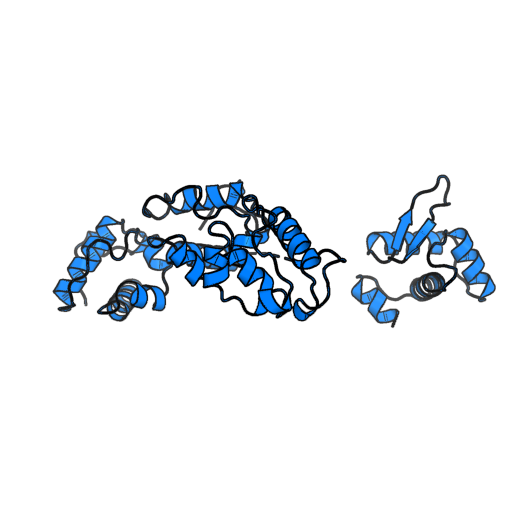.432 1.00 34.38 258 GLN A C 1
ATOM 1936 O O . GLN A 1 258 ? 28.772 -19.584 45.657 1.00 31.52 258 GLN A O 1
ATOM 1938 N N . ASP A 1 271 ? 45.050 -7.487 56.130 1.00 31.04 271 ASP A N 1
ATOM 1939 C CA . ASP A 1 271 ? 44.854 -6.152 56.810 1.00 29.68 271 ASP A CA 1
ATOM 1940 C C . ASP A 1 271 ? 44.221 -6.250 58.203 1.00 29.21 271 ASP A C 1
ATOM 1941 O O . ASP A 1 271 ? 42.986 -6.328 58.323 1.00 28.73 271 ASP A O 1
ATOM 1946 N N . ASN A 1 272 ? 45.064 -6.189 59.239 1.00 28.61 272 ASN A N 1
ATOM 1947 C CA . ASN A 1 272 ? 44.639 -6.368 60.643 1.00 29.43 272 ASN A CA 1
ATOM 1948 C C . ASN A 1 272 ? 43.611 -5.354 61.207 1.00 32.28 272 ASN A C 1
ATOM 1949 O O . ASN A 1 272 ? 42.737 -5.742 61.994 1.00 30.82 272 ASN A O 1
ATOM 1954 N N . ASN A 1 273 ? 43.721 -4.073 60.808 1.00 32.17 273 ASN A N 1
ATOM 1955 C CA . ASN A 1 273 ? 42.725 -3.048 61.132 1.00 32.04 273 ASN A CA 1
ATOM 1956 C C . ASN A 1 273 ? 41.276 -3.529 60.795 1.00 31.90 273 ASN A C 1
ATOM 1957 O O . ASN A 1 273 ? 40.393 -3.482 61.674 1.00 28.57 273 ASN A O 1
ATOM 1962 N N . THR A 1 274 ? 41.044 -4.009 59.557 1.00 31.68 274 THR A N 1
ATOM 1963 C CA . THR A 1 274 ? 39.702 -4.543 59.141 1.00 32.04 274 THR A CA 1
ATOM 1964 C C . THR A 1 274 ? 39.373 -5.906 59.803 1.00 32.48 274 THR A C 1
ATOM 1965 O O . THR A 1 274 ? 38.203 -6.184 60.135 1.00 31.20 274 THR A O 1
ATOM 1969 N N . ALA A 1 275 ? 40.407 -6.735 59.979 1.00 31.10 275 ALA A N 1
ATOM 1970 C CA . ALA A 1 275 ? 40.279 -8.024 60.677 1.00 32.47 275 ALA A CA 1
ATOM 1971 C C . ALA A 1 275 ? 39.653 -7.804 62.074 1.00 33.28 275 ALA A C 1
ATOM 1972 O O . ALA A 1 275 ? 38.757 -8.565 62.513 1.00 31.57 275 ALA A O 1
ATOM 1974 N N . LEU A 1 276 ? 40.110 -6.736 62.741 1.00 31.10 276 LEU A N 1
ATOM 1975 C CA . LEU A 1 276 ? 39.617 -6.375 64.070 1.00 28.18 276 LEU A CA 1
ATOM 1976 C C . LEU A 1 276 ? 38.205 -5.839 64.007 1.00 28.95 276 LEU A C 1
ATOM 1977 O O . LEU A 1 276 ? 37.372 -6.230 64.821 1.00 29.77 276 LEU A O 1
ATOM 1982 N N . LYS A 1 277 ? 37.943 -4.955 63.029 1.00 30.64 277 LYS A N 1
ATOM 1983 C CA . LYS A 1 277 ? 36.615 -4.331 62.861 1.00 30.57 277 LYS A CA 1
ATOM 1984 C C . LYS A 1 277 ? 35.613 -5.430 62.527 1.00 29.25 277 LYS A C 1
ATOM 1985 O O . LYS A 1 277 ? 34.539 -5.480 63.100 1.00 29.60 277 LYS A O 1
ATOM 1987 N N . LYS A 1 278 ? 36.012 -6.327 61.632 1.00 29.08 278 LYS A N 1
ATOM 1988 C CA . LYS A 1 278 ? 35.136 -7.368 61.126 1.00 30.36 278 LYS A CA 1
ATOM 1989 C C . LYS A 1 278 ? 34.713 -8.293 62.284 1.00 30.67 278 LYS A C 1
ATOM 1990 O O . LYS A 1 278 ? 33.615 -8.829 62.282 1.00 27.56 278 LYS A O 1
ATOM 1992 N N . ALA A 1 279 ? 35.569 -8.422 63.296 1.00 29.49 279 ALA A N 1
ATOM 1993 C CA . ALA A 1 279 ? 35.197 -9.173 64.478 1.00 28.45 279 ALA A CA 1
ATOM 1994 C C . ALA A 1 279 ? 34.558 -8.354 65.610 1.00 28.76 279 ALA A C 1
ATOM 1995 O O . ALA A 1 279 ? 34.359 -8.898 66.693 1.00 29.07 279 ALA A O 1
ATOM 1997 N N . GLY A 1 280 ? 34.226 -7.078 65.384 1.00 27.56 280 GLY A N 1
ATOM 1998 C CA . GLY A 1 280 ? 33.466 -6.307 66.412 1.00 26.37 280 GLY A CA 1
ATOM 1999 C C . GLY A 1 280 ? 34.258 -5.470 67.438 1.00 26.59 280 GLY A C 1
ATOM 2000 O O . GLY A 1 280 ? 33.715 -5.029 68.450 1.00 25.85 280 GLY A O 1
ATOM 2001 N N . LEU A 1 281 ? 35.538 -5.207 67.159 1.00 27.25 281 LEU A N 1
ATOM 2002 C CA . LEU A 1 281 ? 36.466 -4.606 68.155 1.00 23.85 281 LEU A CA 1
ATOM 2003 C C . LEU A 1 281 ? 37.104 -3.324 67.650 1.00 21.95 281 LEU A C 1
ATOM 2004 O O . LEU A 1 281 ? 37.518 -3.268 66.485 1.00 21.73 281 LEU A O 1
ATOM 2009 N N . LYS A 1 282 ? 37.209 -2.304 68.514 1.00 20.93 282 LYS A N 1
ATOM 2010 C CA . LYS A 1 282 ? 38.046 -1.110 68.170 1.00 20.44 282 LYS A CA 1
ATOM 2011 C C . LYS A 1 282 ? 39.528 -1.454 67.984 1.00 19.62 282 LYS A C 1
ATOM 2012 O O . LYS A 1 282 ? 40.110 -2.265 68.731 1.00 18.51 282 LYS A O 1
ATOM 2018 N N . VAL A 1 283 ? 40.128 -0.835 66.971 1.00 18.31 283 VAL A N 1
ATOM 2019 C CA . VAL A 1 283 ? 41.553 -0.953 66.747 1.00 18.12 283 VAL A CA 1
ATOM 2020 C C . VAL A 1 283 ? 42.257 -0.245 67.912 1.00 18.84 283 VAL A C 1
ATOM 2021 O O . VAL A 1 283 ? 41.903 0.894 68.275 1.00 20.04 283 VAL A O 1
ATOM 2025 N N . THR A 1 284 ? 43.203 -0.943 68.536 1.00 18.68 284 THR A N 1
ATOM 2026 C CA . THR A 1 284 ? 44.196 -0.307 69.399 1.00 18.57 284 THR A CA 1
ATOM 2027 C C . THR A 1 284 ? 45.519 -0.946 69.086 1.00 20.36 284 THR A C 1
ATOM 2028 O O . THR A 1 284 ? 45.572 -2.106 68.585 1.00 20.45 284 THR A O 1
ATOM 2032 N N . LEU A 1 285 ? 46.581 -0.201 69.406 1.00 20.86 285 LEU A N 1
ATOM 2033 C CA . LEU A 1 285 ? 47.966 -0.680 69.241 1.00 22.61 285 LEU A CA 1
ATOM 2034 C C . LEU A 1 285 ? 48.213 -1.993 70.040 1.00 22.71 285 LEU A C 1
ATOM 2035 O O . LEU A 1 285 ? 48.831 -2.914 69.491 1.00 20.70 285 LEU A O 1
ATOM 2040 N N . PRO A 1 286 ? 47.736 -2.064 71.317 1.00 21.78 286 PRO A N 1
ATOM 2041 C CA . PRO A 1 286 ? 47.901 -3.329 72.003 1.00 24.18 286 PRO A CA 1
ATOM 2042 C C . PRO A 1 286 ? 47.230 -4.495 71.256 1.00 26.79 286 PRO A C 1
ATOM 2043 O O . PRO A 1 286 ? 47.861 -5.547 71.170 1.00 32.51 286 PRO A O 1
ATOM 2047 N N . ARG A 1 287 ? 46.046 -4.292 70.647 1.00 25.40 287 ARG A N 1
ATOM 2048 C CA . ARG A 1 287 ? 45.390 -5.318 69.824 1.00 24.08 287 ARG A CA 1
ATOM 2049 C C . ARG A 1 287 ? 46.129 -5.701 68.533 1.00 28.14 287 ARG A C 1
ATOM 2050 O O . ARG A 1 287 ? 46.295 -6.926 68.206 1.00 28.22 287 ARG A O 1
ATOM 2058 N N . LEU A 1 288 ? 46.553 -4.674 67.778 1.00 28.57 288 LEU A N 1
ATOM 2059 C CA . LEU A 1 288 ? 47.293 -4.905 66.530 1.00 27.38 288 LEU A CA 1
ATOM 2060 C C . LEU A 1 288 ? 48.530 -5.760 66.756 1.00 28.16 288 LEU A C 1
ATOM 2061 O O . LEU A 1 288 ? 48.734 -6.755 66.048 1.00 28.33 288 LEU A O 1
ATOM 2066 N N . LYS A 1 289 ? 49.327 -5.391 67.758 1.00 28.73 289 LYS A N 1
ATOM 2067 C CA . LYS A 1 289 ? 50.579 -6.074 68.065 1.00 31.28 289 LYS A CA 1
ATOM 2068 C C . LYS A 1 289 ? 50.428 -7.558 68.430 1.00 35.16 289 LYS A C 1
ATOM 2069 O O . LYS A 1 289 ? 51.083 -8.440 67.796 1.00 34.00 289 LYS A O 1
ATOM 2075 N N . ILE A 1 290 ? 49.543 -7.811 69.413 1.00 32.45 290 ILE A N 1
ATOM 2076 C CA . ILE A 1 290 ? 49.164 -9.146 69.854 1.00 26.92 290 ILE A CA 1
ATOM 2077 C C . ILE A 1 290 ? 48.622 -9.973 68.689 1.00 25.43 290 ILE A C 1
ATOM 2078 O O . ILE A 1 290 ? 49.043 -11.135 68.470 1.00 22.85 290 ILE A O 1
ATOM 2083 N N . LEU A 1 291 ? 47.727 -9.360 67.916 1.00 24.53 291 LEU A N 1
ATOM 2084 C CA . LEU A 1 291 ? 47.223 -10.015 66.705 1.00 25.57 291 LEU A CA 1
ATOM 2085 C C . LEU A 1 291 ? 48.403 -10.353 65.757 1.00 25.21 291 LEU A C 1
ATOM 2086 O O . LEU A 1 291 ? 48.490 -11.477 65.254 1.00 23.30 291 LEU A O 1
ATOM 2091 N N . GLU A 1 292 ? 49.303 -9.379 65.571 1.00 24.58 292 GLU A N 1
ATOM 2092 C CA . GLU A 1 292 ? 50.541 -9.565 64.810 1.00 25.89 292 GLU A CA 1
ATOM 2093 C C . GLU A 1 292 ? 51.395 -10.732 65.346 1.00 24.95 292 GLU A C 1
ATOM 2094 O O . GLU A 1 292 ? 51.772 -11.592 64.581 1.00 27.56 292 GLU A O 1
ATOM 2096 N N . VAL A 1 293 ? 51.714 -10.756 66.635 1.00 23.72 293 VAL A N 1
ATOM 2097 C CA . VAL A 1 293 ? 52.474 -11.869 67.214 1.00 25.18 293 VAL A CA 1
ATOM 2098 C C . VAL A 1 293 ? 51.808 -13.280 66.970 1.00 27.97 293 VAL A C 1
ATOM 2099 O O . VAL A 1 293 ? 52.501 -14.301 66.751 1.00 27.56 293 VAL A O 1
ATOM 2103 N N . LEU A 1 294 ? 50.466 -13.318 67.022 1.00 28.89 294 LEU A N 1
ATOM 2104 C CA . LEU A 1 294 ? 49.697 -14.557 66.845 1.00 26.89 294 LEU A CA 1
ATOM 2105 C C . LEU A 1 294 ? 49.734 -15.035 65.409 1.00 27.51 294 LEU A C 1
ATOM 2106 O O . LEU A 1 294 ? 49.580 -16.226 65.146 1.00 26.42 294 LEU A O 1
ATOM 2111 N N . GLN A 1 295 ? 49.921 -14.100 64.476 1.00 27.78 295 GLN A N 1
ATOM 2112 C CA . GLN A 1 295 ? 50.064 -14.466 63.069 1.00 27.98 295 GLN A CA 1
ATOM 2113 C C . GLN A 1 295 ? 51.497 -14.874 62.673 1.00 26.71 295 GLN A C 1
ATOM 2114 O O . GLN A 1 295 ? 51.708 -15.254 61.542 1.00 30.69 295 GLN A O 1
ATOM 2120 N N . GLU A 1 296 ? 52.466 -14.817 63.586 1.00 25.32 296 GLU A N 1
ATOM 2121 C CA . GLU A 1 296 ? 53.777 -15.461 63.354 1.00 24.79 296 GLU A CA 1
ATOM 2122 C C . GLU A 1 296 ? 53.673 -16.990 63.210 1.00 27.91 296 GLU A C 1
ATOM 2123 O O . GLU A 1 296 ? 52.900 -17.651 63.955 1.00 27.67 296 GLU A O 1
ATOM 2129 N N . PRO A 1 297 ? 54.449 -17.558 62.251 1.00 28.68 297 PRO A N 1
ATOM 2130 C CA . PRO A 1 297 ? 54.466 -19.001 62.019 1.00 28.70 297 PRO A CA 1
ATOM 2131 C C . PRO A 1 297 ? 54.702 -19.798 63.315 1.00 30.44 297 PRO A C 1
ATOM 2132 O O . PRO A 1 297 ? 54.087 -20.855 63.491 1.00 30.38 297 PRO A O 1
ATOM 2136 N N . ASP A 1 298 ? 55.530 -19.275 64.231 1.00 32.02 298 ASP A N 1
ATOM 2137 C CA . ASP A 1 298 ? 55.772 -19.911 65.554 1.00 32.36 298 ASP A CA 1
ATOM 2138 C C . ASP A 1 298 ? 54.704 -19.639 66.611 1.00 31.02 298 ASP A C 1
ATOM 2139 O O . ASP A 1 298 ? 54.587 -20.381 67.583 1.00 30.70 298 ASP A O 1
ATOM 2144 N N . ASN A 1 299 ? 53.961 -18.553 66.479 1.00 30.70 299 ASN A N 1
ATOM 2145 C CA . ASN A 1 299 ? 53.094 -18.188 67.609 1.00 32.86 299 ASN A CA 1
ATOM 2146 C C . ASN A 1 299 ? 51.572 -18.350 67.459 1.00 32.04 299 ASN A C 1
ATOM 2147 O O . ASN A 1 299 ? 50.797 -17.704 68.200 1.00 34.53 299 ASN A O 1
ATOM 2152 N N . HIS A 1 300 ? 51.159 -19.213 66.525 1.00 29.17 300 HIS A N 1
ATOM 2153 C CA . HIS A 1 300 ? 49.743 -19.514 66.323 1.00 28.28 300 HIS A CA 1
ATOM 2154 C C . HIS A 1 300 ? 49.106 -19.975 67.630 1.00 25.64 300 HIS A C 1
ATOM 2155 O O . HIS A 1 300 ? 48.086 -19.454 68.003 1.00 22.63 300 HIS A O 1
ATOM 2162 N N . HIS A 1 301 ? 49.756 -20.924 68.312 1.00 24.35 301 HIS A N 1
ATOM 2163 C CA . HIS A 1 301 ? 49.412 -21.333 69.673 1.00 25.28 301 HIS A CA 1
ATOM 2164 C C . HIS A 1 301 ? 50.420 -20.687 70.590 1.00 26.85 301 HIS A C 1
ATOM 2165 O O . HIS A 1 301 ? 51.619 -20.896 70.451 1.00 27.46 301 HIS A O 1
ATOM 2172 N N . VAL A 1 302 ? 49.935 -19.887 71.526 1.00 27.22 302 VAL A N 1
ATOM 2173 C CA . VAL A 1 302 ? 50.822 -19.106 72.367 1.00 26.22 302 VAL A CA 1
ATOM 2174 C C . VAL A 1 302 ? 50.071 -18.781 73.660 1.00 27.20 302 VAL A C 1
ATOM 2175 O O . VAL A 1 302 ? 48.853 -18.589 73.651 1.00 31.56 302 VAL A O 1
ATOM 2179 N N . SER A 1 303 ? 50.781 -18.790 74.781 1.00 25.41 303 SER A N 1
ATOM 2180 C CA . SER A 1 303 ? 50.180 -18.451 76.063 1.00 23.91 303 SER A CA 1
ATOM 2181 C C . SER A 1 303 ? 50.350 -16.936 76.279 1.00 23.01 303 SER A C 1
ATOM 2182 O O . SER A 1 303 ? 51.068 -16.269 75.530 1.00 23.68 303 SER A O 1
ATOM 2185 N N . ALA A 1 304 ? 49.679 -16.386 77.279 1.00 24.77 304 ALA A N 1
ATOM 2186 C CA . ALA A 1 304 ? 49.734 -14.952 77.534 1.00 25.71 304 ALA A CA 1
ATOM 2187 C C . ALA A 1 304 ? 51.195 -14.483 77.825 1.00 27.77 304 ALA A C 1
ATOM 2188 O O . ALA A 1 304 ? 51.708 -13.541 77.195 1.00 27.16 304 ALA A O 1
ATOM 2190 N N . GLU A 1 305 ? 51.885 -15.186 78.726 1.00 30.59 305 GLU A N 1
ATOM 2191 C CA . GLU A 1 305 ? 53.261 -14.797 79.118 1.00 27.60 305 GLU A CA 1
ATOM 2192 C C . GLU A 1 305 ? 54.266 -14.856 77.978 1.00 29.29 305 GLU A C 1
ATOM 2193 O O . GLU A 1 305 ? 55.079 -13.933 77.826 1.00 29.36 305 GLU A O 1
ATOM 2199 N N . ASP A 1 306 ? 54.216 -15.924 77.177 1.00 28.31 306 ASP A N 1
ATOM 2200 C CA . ASP A 1 306 ? 55.061 -15.998 76.000 1.00 28.02 306 ASP A CA 1
ATOM 2201 C C . ASP A 1 306 ? 54.763 -14.896 74.997 1.00 28.81 306 ASP A C 1
ATOM 2202 O O . ASP A 1 306 ? 55.706 -14.326 74.377 1.00 29.68 306 ASP A O 1
ATOM 2207 N N . LEU A 1 307 ? 53.478 -14.573 74.841 1.00 25.42 307 LEU A N 1
ATOM 2208 C CA . LEU A 1 307 ? 53.121 -13.509 73.958 1.00 25.95 307 LEU A CA 1
ATOM 2209 C C . LEU A 1 307 ? 53.759 -12.236 74.495 1.00 26.59 307 LEU A C 1
ATOM 2210 O O . LEU A 1 307 ? 54.379 -11.483 73.723 1.00 24.77 307 LEU A O 1
ATOM 2215 N N . TYR A 1 308 ? 53.613 -12.014 75.802 1.00 26.30 308 TYR A N 1
ATOM 2216 C CA . TYR A 1 308 ? 54.190 -10.842 76.416 1.00 29.52 308 TYR A CA 1
ATOM 2217 C C . TYR A 1 308 ? 55.722 -10.761 76.096 1.00 28.31 308 TYR A C 1
ATOM 2218 O O . TYR A 1 308 ? 56.197 -9.777 75.464 1.00 22.48 308 T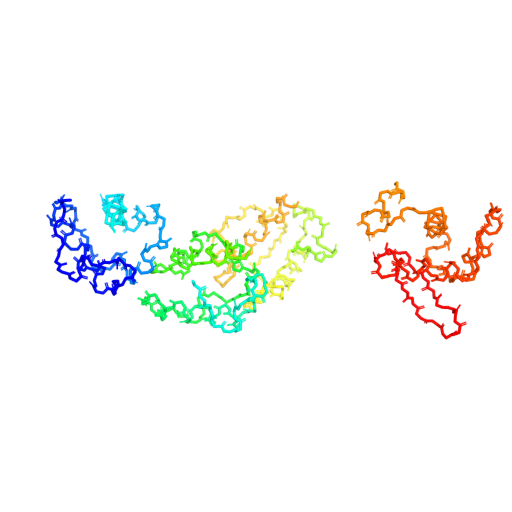YR A O 1
ATOM 2227 N N . LYS A 1 309 ? 56.456 -11.806 76.525 1.00 29.45 309 LYS A N 1
ATOM 2228 C CA . LYS A 1 309 ? 57.923 -11.942 76.322 1.00 29.50 309 LYS A CA 1
ATOM 2229 C C . LYS A 1 309 ? 58.297 -11.703 74.846 1.00 30.03 309 LYS A C 1
ATOM 2230 O O . LYS A 1 309 ? 59.210 -10.951 74.555 1.00 31.01 309 LYS A O 1
ATOM 2232 N N . ARG A 1 310 ? 57.556 -12.320 73.932 1.00 30.42 310 ARG A N 1
ATOM 2233 C CA . ARG A 1 310 ? 57.663 -12.049 72.494 1.00 32.83 310 ARG A CA 1
ATOM 2234 C C . ARG A 1 310 ? 57.413 -10.564 72.078 1.00 34.56 310 ARG A C 1
ATOM 2235 O O . ARG A 1 310 ? 58.096 -10.028 71.177 1.00 31.63 310 ARG A O 1
ATOM 2243 N N . LEU A 1 311 ? 56.447 -9.899 72.721 1.00 34.92 311 LEU A N 1
ATOM 2244 C CA . LEU A 1 311 ? 56.233 -8.463 72.465 1.00 34.79 311 LEU A CA 1
ATOM 2245 C C . LEU A 1 311 ? 57.476 -7.609 72.839 1.00 35.04 311 LEU A C 1
ATOM 2246 O O . LEU A 1 311 ? 57.997 -6.894 71.986 1.00 40.14 311 LEU A O 1
ATOM 2251 N N . ILE A 1 312 ? 57.941 -7.706 74.094 1.00 32.82 312 ILE A N 1
ATOM 2252 C CA . ILE A 1 312 ? 59.217 -7.121 74.577 1.00 32.75 312 ILE A CA 1
ATOM 2253 C C . ILE A 1 312 ? 60.453 -7.278 73.629 1.00 32.64 312 ILE A C 1
ATOM 2254 O O . ILE A 1 312 ? 61.121 -6.287 73.307 1.00 31.27 312 ILE A O 1
ATOM 2259 N N . ASP A 1 313 ? 60.773 -8.530 73.267 1.00 31.05 313 ASP A N 1
ATOM 2260 C CA . ASP A 1 313 ? 61.868 -8.850 72.358 1.00 36.03 313 ASP A CA 1
ATOM 2261 C C . ASP A 1 313 ? 61.810 -8.001 71.077 1.00 37.04 313 ASP A C 1
ATOM 2262 O O . ASP A 1 313 ? 62.852 -7.599 70.536 1.00 35.47 313 ASP A O 1
ATOM 2264 N N . MET A 1 314 ? 60.579 -7.711 70.636 1.00 38.44 314 MET A N 1
ATOM 2265 C CA . MET A 1 314 ? 60.306 -6.812 69.503 1.00 37.41 314 MET A CA 1
ATOM 2266 C C . MET A 1 314 ? 60.387 -5.302 69.891 1.00 32.91 314 MET A C 1
ATOM 2267 O O . MET A 1 314 ? 60.180 -4.429 69.052 1.00 28.95 314 MET A O 1
ATOM 2272 N N . GLY A 1 315 ? 60.706 -5.016 71.155 1.00 29.87 315 GLY A N 1
ATOM 2273 C CA . GLY A 1 315 ? 60.775 -3.650 71.667 1.00 27.22 315 GLY A CA 1
ATOM 2274 C C . GLY A 1 315 ? 59.428 -2.971 71.870 1.00 26.77 315 GLY A C 1
ATOM 2275 O O . GLY A 1 315 ? 59.363 -1.769 71.868 1.00 23.68 315 GLY A O 1
ATOM 2276 N N . GLU A 1 316 ? 58.356 -3.750 72.042 1.00 28.78 316 GLU A N 1
ATOM 2277 C CA . GLU A 1 316 ? 57.022 -3.212 72.367 1.00 31.24 316 GL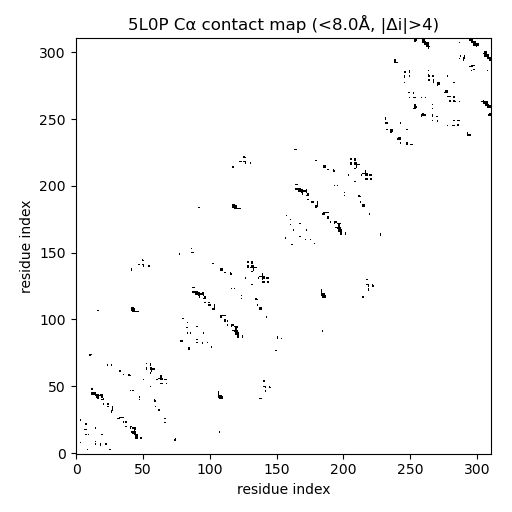U A CA 1
ATOM 2278 C C . GLU A 1 316 ? 56.833 -2.956 73.849 1.00 29.98 316 GLU A C 1
ATOM 2279 O O . GLU A 1 316 ? 57.285 -3.756 74.689 1.00 29.08 316 GLU A O 1
ATOM 2285 N N . GLU A 1 317 ? 56.130 -1.863 74.151 1.00 28.81 317 GLU A N 1
ATOM 2286 C CA . GLU A 1 317 ? 55.834 -1.467 75.531 1.00 28.70 317 GLU A CA 1
ATOM 2287 C C . GLU A 1 317 ? 54.346 -1.734 75.928 1.00 29.65 317 GLU A C 1
ATOM 2288 O O . GLU A 1 317 ? 53.510 -0.795 76.009 1.00 29.87 317 GLU A O 1
ATOM 2290 N N . ILE A 1 318 ? 54.031 -3.027 76.174 1.00 30.64 318 ILE A N 1
ATOM 2291 C CA . ILE A 1 318 ? 52.668 -3.517 76.636 1.00 31.18 318 ILE A CA 1
ATOM 2292 C C . ILE A 1 318 ? 52.655 -4.375 77.940 1.00 30.24 318 ILE A C 1
ATOM 2293 O O . ILE A 1 318 ? 53.413 -5.343 78.094 1.00 32.20 318 ILE A O 1
ATOM 2298 N N . GLY A 1 319 ? 51.771 -4.018 78.868 1.00 28.39 319 GLY A N 1
ATOM 2299 C CA . GLY A 1 319 ? 51.728 -4.639 80.205 1.00 29.15 319 GLY A CA 1
ATOM 2300 C C . GLY A 1 319 ? 51.096 -6.014 80.218 1.00 28.43 319 GLY A C 1
ATOM 2301 O O . GLY A 1 319 ? 50.279 -6.301 79.340 1.00 30.98 319 GLY A O 1
ATOM 2302 N N . LEU A 1 320 ? 51.467 -6.850 81.206 1.00 27.53 320 LEU A N 1
ATOM 2303 C CA . LEU A 1 320 ? 51.083 -8.290 81.237 1.00 26.12 320 LEU A CA 1
ATOM 2304 C C . LEU A 1 320 ? 49.613 -8.505 81.335 1.00 24.38 320 LEU A C 1
ATOM 2305 O O . LEU A 1 320 ? 49.090 -9.238 80.533 1.00 22.86 320 LEU A O 1
ATOM 2310 N N . ALA A 1 321 ? 48.960 -7.888 82.330 1.00 26.04 321 ALA A N 1
ATOM 2311 C CA . ALA A 1 321 ? 47.471 -7.946 82.446 1.00 25.87 321 ALA A CA 1
ATOM 2312 C C . ALA A 1 321 ? 46.737 -7.501 81.141 1.00 25.80 321 ALA A C 1
ATOM 2313 O O . ALA A 1 321 ? 45.687 -8.050 80.832 1.00 23.64 321 ALA A O 1
ATOM 2315 N N . THR A 1 322 ? 47.345 -6.589 80.366 1.00 23.78 322 THR A N 1
ATOM 2316 C CA . THR A 1 322 ? 46.788 -6.163 79.076 1.00 25.32 322 THR A CA 1
ATOM 2317 C C . THR A 1 322 ? 46.802 -7.267 78.030 1.00 25.18 322 THR A C 1
ATOM 2318 O O . THR A 1 322 ? 45.833 -7.458 77.345 1.00 25.60 322 THR A O 1
ATOM 2322 N N . VAL A 1 323 ? 47.909 -7.993 77.926 1.00 26.29 323 VAL A N 1
ATOM 2323 C CA . VAL A 1 323 ? 47.999 -9.181 77.121 1.00 24.61 323 VAL A CA 1
ATOM 2324 C C . VAL A 1 323 ? 46.871 -10.202 77.479 1.00 28.10 323 VAL A C 1
ATOM 2325 O O . VAL A 1 323 ? 46.168 -10.690 76.577 1.00 32.38 323 VAL A O 1
ATOM 2329 N N . TYR A 1 324 ? 46.669 -10.503 78.768 1.00 26.34 324 TYR A N 1
ATOM 2330 C CA . TYR A 1 324 ? 45.529 -11.337 79.222 1.00 24.87 324 TYR A CA 1
ATOM 2331 C C . TYR A 1 324 ? 44.153 -10.848 78.774 1.00 25.90 324 TYR A C 1
ATOM 2332 O O . TYR A 1 324 ? 43.308 -11.685 78.388 1.00 27.83 324 TYR A O 1
ATOM 2341 N N . ARG A 1 325 ? 43.907 -9.537 78.848 1.00 21.12 325 ARG A N 1
ATOM 2342 C CA . ARG A 1 325 ? 42.569 -9.001 78.607 1.00 21.51 325 ARG A CA 1
ATOM 2343 C C . ARG A 1 325 ? 42.268 -9.061 77.113 1.00 22.34 325 ARG A C 1
ATOM 2344 O O . ARG A 1 325 ? 41.190 -9.503 76.678 1.00 22.17 325 ARG A O 1
ATOM 2352 N N . VAL A 1 326 ? 43.241 -8.611 76.318 1.00 21.55 326 VAL A N 1
ATOM 2353 C CA . VAL A 1 326 ? 43.135 -8.650 74.854 1.00 18.63 326 VAL A CA 1
ATOM 2354 C C . VAL A 1 326 ? 42.814 -10.045 74.330 1.00 17.19 326 VAL A C 1
ATOM 2355 O O . VAL A 1 326 ? 41.914 -10.217 73.497 1.00 18.84 326 VAL A O 1
ATOM 2359 N N . LEU A 1 327 ? 43.526 -11.042 74.840 1.00 17.21 327 LEU A N 1
ATOM 2360 C CA . LEU A 1 327 ? 43.443 -12.393 74.321 1.00 16.92 327 LEU A CA 1
ATOM 2361 C C . LEU A 1 327 ? 42.131 -12.957 74.770 1.00 17.81 327 LEU A C 1
ATOM 2362 O O . LEU A 1 327 ? 41.596 -13.809 74.104 1.00 19.90 327 LEU A O 1
ATOM 2367 N N . ASN A 1 328 ? 41.614 -12.519 75.914 1.00 17.30 328 ASN A N 1
ATOM 2368 C CA . ASN A 1 328 ? 40.292 -12.995 76.304 1.00 17.29 328 ASN A CA 1
ATOM 2369 C C . ASN A 1 328 ? 39.213 -12.269 75.525 1.00 18.48 328 ASN A C 1
ATOM 2370 O O . ASN A 1 328 ? 38.246 -12.877 75.166 1.00 17.54 328 ASN A O 1
ATOM 2375 N N . GLN A 1 329 ? 39.363 -10.968 75.272 1.00 19.87 329 GLN A N 1
ATOM 2376 C CA . GLN A 1 329 ? 38.375 -10.299 74.415 1.00 21.91 329 GLN A CA 1
ATOM 2377 C C . GLN A 1 329 ? 38.425 -10.897 72.986 1.00 23.62 329 GLN A C 1
ATOM 2378 O O . GLN A 1 329 ? 37.385 -11.167 72.405 1.00 21.15 329 GLN A O 1
ATOM 2384 N N . PHE A 1 330 ? 39.645 -11.128 72.469 1.00 25.80 330 PHE A N 1
ATOM 2385 C CA . PHE A 1 330 ? 39.860 -11.910 71.214 1.00 28.78 330 PHE A CA 1
ATOM 2386 C C . PHE A 1 330 ? 39.127 -13.270 71.244 1.00 29.06 330 PHE A C 1
ATOM 2387 O O . PHE A 1 330 ? 38.553 -13.709 70.238 1.00 28.72 330 PHE A O 1
ATOM 2395 N N . ASP A 1 331 ? 39.136 -13.927 72.402 1.00 28.80 331 ASP A N 1
ATOM 2396 C CA . ASP A 1 331 ? 38.494 -15.226 72.529 1.00 27.07 331 ASP A CA 1
ATOM 2397 C C . ASP A 1 331 ? 37.001 -15.081 72.333 1.00 26.17 331 ASP A C 1
ATOM 2398 O O . ASP A 1 331 ? 36.373 -15.818 71.577 1.00 26.69 331 ASP A O 1
ATOM 2403 N N . ASP A 1 332 ? 36.450 -14.079 72.988 1.00 27.64 332 ASP A N 1
ATOM 2404 C CA . ASP A 1 332 ? 35.023 -13.857 73.017 1.00 28.01 332 ASP A CA 1
ATOM 2405 C C . ASP A 1 332 ? 34.526 -13.431 71.651 1.00 26.23 332 ASP A C 1
ATOM 2406 O O . ASP A 1 332 ? 33.394 -13.703 71.283 1.00 29.11 332 ASP A O 1
ATOM 2411 N N . ALA A 1 333 ? 35.396 -12.779 70.896 1.00 23.96 333 ALA A N 1
ATOM 2412 C CA . ALA A 1 333 ? 35.087 -12.281 69.540 1.00 24.76 333 ALA A CA 1
ATOM 2413 C C . ALA A 1 333 ? 35.518 -13.244 68.415 1.00 23.50 333 ALA A C 1
ATOM 2414 O O . ALA A 1 333 ? 35.552 -12.836 67.269 1.00 23.04 333 ALA A O 1
ATOM 2416 N N . GLY A 1 334 ? 35.867 -14.488 68.756 1.00 22.63 334 GLY A N 1
ATOM 2417 C CA . GLY A 1 334 ? 36.146 -15.521 67.768 1.00 21.97 334 GLY A CA 1
ATOM 2418 C C . GLY A 1 334 ? 37.484 -15.415 67.044 1.00 22.22 334 GLY A C 1
ATOM 2419 O O . GLY A 1 334 ? 37.714 -16.147 66.083 1.00 23.36 334 GLY A O 1
ATOM 2420 N N . ILE A 1 335 ? 38.373 -14.531 67.487 1.00 20.35 335 ILE A N 1
ATOM 2421 C CA . ILE A 1 335 ? 39.668 -14.350 66.789 1.00 20.39 335 ILE A CA 1
ATOM 2422 C C . ILE A 1 335 ? 40.674 -15.395 67.238 1.00 21.29 335 ILE A C 1
ATOM 2423 O O . ILE A 1 335 ? 41.592 -15.772 66.510 1.00 23.06 335 ILE A O 1
ATOM 2428 N N . VAL A 1 336 ? 40.525 -15.831 68.475 1.00 21.28 336 VAL A N 1
ATOM 2429 C CA . VAL A 1 336 ? 41.341 -16.908 68.988 1.00 20.35 336 VAL A CA 1
ATOM 2430 C C . VAL A 1 336 ? 40.370 -17.798 69.776 1.00 18.91 336 VAL A C 1
ATOM 2431 O O . VAL A 1 336 ? 39.240 -17.403 70.051 1.00 17.07 336 VAL A O 1
ATOM 2435 N N . THR A 1 337 ? 40.858 -18.964 70.179 1.00 19.49 337 THR A N 1
ATOM 2436 C CA . THR A 1 337 ? 40.177 -19.890 71.086 1.00 18.62 337 THR A CA 1
ATOM 2437 C C . THR A 1 337 ? 41.052 -20.018 72.321 1.00 18.83 337 THR A C 1
ATOM 2438 O O . THR A 1 337 ? 42.290 -20.221 72.184 1.00 19.81 337 THR A O 1
ATOM 2442 N N . ARG A 1 338 ? 40.453 -19.896 73.517 1.00 17.15 338 ARG A N 1
ATOM 2443 C CA . ARG A 1 338 ? 41.218 -20.092 74.702 1.00 16.46 338 ARG A CA 1
AT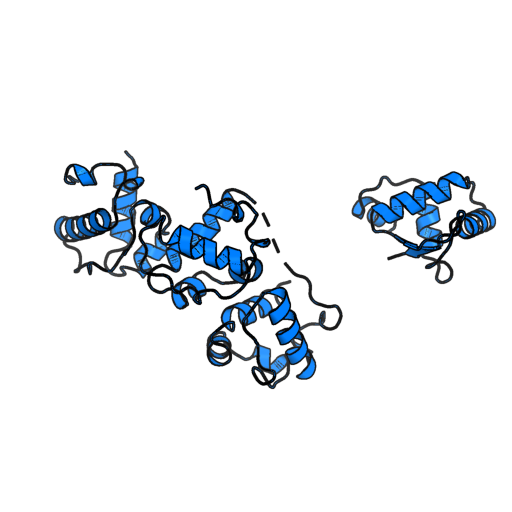OM 2444 C C . ARG A 1 338 ? 41.257 -21.567 75.063 1.00 17.11 338 ARG A C 1
ATOM 2445 O O . ARG A 1 338 ? 40.241 -22.192 75.300 1.00 16.04 338 ARG A O 1
ATOM 2453 N N . HIS A 1 339 ? 42.443 -22.139 75.131 1.00 18.00 339 HIS A N 1
ATOM 2454 C CA . HIS A 1 339 ? 42.530 -23.503 75.721 1.00 19.08 339 HIS A CA 1
ATOM 2455 C C . HIS A 1 339 ? 43.113 -23.479 77.128 1.00 17.35 339 HIS A C 1
ATOM 2456 O O . HIS A 1 339 ? 44.280 -23.178 77.341 1.00 17.84 339 HIS A O 1
ATOM 2463 N N . ASN A 1 340 ? 42.274 -23.788 78.077 1.00 17.38 340 ASN A N 1
ATOM 2464 C CA . ASN A 1 340 ? 42.601 -23.644 79.478 1.00 18.94 340 ASN A CA 1
ATOM 2465 C C . ASN A 1 340 ? 43.790 -24.444 80.060 1.00 21.40 340 ASN A C 1
ATOM 2466 O O . ASN A 1 340 ? 43.943 -25.686 79.807 1.00 20.25 340 ASN A O 1
ATOM 2471 N N . PHE A 1 341 ? 44.638 -23.733 80.830 1.00 20.65 341 PHE A N 1
ATOM 2472 C CA . PHE A 1 341 ? 45.580 -24.410 81.713 1.00 22.24 341 PHE A CA 1
ATOM 2473 C C . PHE A 1 341 ? 45.687 -23.676 83.039 1.00 23.42 341 PHE A C 1
ATOM 2474 O O . PHE A 1 341 ? 45.871 -22.438 83.077 1.00 25.24 341 PHE A O 1
ATOM 2482 N N . GLU A 1 342 ? 45.595 -24.453 84.114 1.00 24.30 342 GLU A N 1
ATOM 2483 C CA . GLU A 1 342 ? 45.623 -23.945 85.471 1.00 27.55 342 GLU A CA 1
ATOM 2484 C C . GLU A 1 342 ? 46.703 -22.825 85.680 1.00 27.71 342 GLU A C 1
ATOM 2485 O O . GLU A 1 342 ? 47.867 -22.955 85.214 1.00 25.48 342 GLU A O 1
ATOM 2491 N N . GLY A 1 343 ? 46.295 -21.730 86.361 1.00 28.10 343 GLY A N 1
ATOM 2492 C CA . GLY A 1 343 ? 47.212 -20.671 86.864 1.00 26.64 343 GLY A CA 1
ATOM 2493 C C . GLY A 1 343 ? 47.754 -19.632 85.854 1.00 29.55 343 GLY A C 1
ATOM 2494 O O . GLY A 1 343 ? 48.942 -19.267 85.952 1.00 28.57 343 GLY A O 1
ATOM 2495 N N . GLY A 1 344 ? 46.930 -19.159 84.895 1.00 25.14 344 GLY A N 1
ATOM 2496 C CA . GLY A 1 344 ? 47.417 -18.207 83.840 1.00 25.95 344 GLY A CA 1
ATOM 2497 C C . GLY A 1 344 ? 48.339 -18.763 82.717 1.00 27.09 344 GLY A C 1
ATOM 2498 O O . GLY A 1 344 ? 49.259 -18.066 82.212 1.00 22.38 344 GLY A O 1
ATOM 2499 N N . LYS A 1 345 ? 48.073 -20.015 82.316 1.00 25.20 345 LYS A N 1
ATOM 2500 C CA . LYS A 1 345 ? 48.914 -20.742 81.386 1.00 23.42 345 LYS A CA 1
ATOM 2501 C C . LYS A 1 345 ? 48.113 -21.286 80.233 1.00 24.69 345 LYS A C 1
ATOM 2502 O O . LYS A 1 345 ? 48.579 -22.142 79.461 1.00 23.51 345 LYS A O 1
ATOM 2508 N N . SER A 1 346 ? 46.884 -20.788 80.113 1.00 25.02 346 SER A N 1
ATOM 2509 C CA . SER A 1 346 ? 46.048 -21.140 78.964 1.00 23.37 346 SER A CA 1
ATOM 2510 C C . SER A 1 346 ? 46.827 -20.881 77.688 1.00 23.49 346 SER A C 1
ATOM 2511 O O . SER A 1 346 ? 47.583 -19.888 77.570 1.00 23.79 346 SER A O 1
ATOM 2514 N N . VAL A 1 347 ? 46.693 -21.779 76.734 1.00 24.05 347 VAL A N 1
ATOM 2515 C CA . VAL A 1 347 ? 47.198 -21.410 75.426 1.00 24.11 347 VAL A CA 1
ATOM 2516 C C . VAL A 1 347 ? 46.120 -20.927 74.452 1.00 24.72 347 VAL A C 1
ATOM 2517 O O . VAL A 1 347 ? 45.081 -21.571 74.261 1.00 23.64 347 VAL A O 1
ATOM 2521 N N . PHE A 1 348 ? 46.397 -19.747 73.881 1.00 22.21 348 PHE A N 1
ATOM 2522 C CA . PHE A 1 348 ? 45.533 -19.144 72.918 1.00 18.35 348 PHE A CA 1
ATOM 2523 C C . PHE A 1 348 ? 45.979 -19.503 71.501 1.00 18.38 348 PHE A C 1
ATOM 2524 O O . PHE A 1 348 ? 47.168 -19.370 71.130 1.00 15.93 348 PHE A O 1
ATOM 2532 N N . GLU A 1 349 ? 44.972 -19.900 70.715 1.00 18.21 349 GLU A N 1
ATOM 2533 C CA . GLU A 1 349 ? 45.145 -20.383 69.381 1.00 20.30 349 GLU A CA 1
ATOM 2534 C C . GLU A 1 349 ? 44.351 -19.496 68.431 1.00 20.04 349 GLU A C 1
ATOM 2535 O O . GLU A 1 349 ? 43.125 -19.338 68.584 1.00 20.33 349 GLU A O 1
ATOM 2541 N N . LEU A 1 350 ? 45.042 -18.938 67.445 1.00 20.18 350 LEU A N 1
ATOM 2542 C CA . LEU A 1 350 ? 44.403 -18.103 66.409 1.00 22.59 350 LEU A CA 1
ATOM 2543 C C . LEU A 1 350 ? 43.460 -18.979 65.615 1.00 24.38 350 LEU A C 1
ATOM 2544 O O . LEU A 1 350 ? 43.839 -20.094 65.253 1.00 23.59 350 LEU A O 1
ATOM 2549 N N . THR A 1 351 ? 42.221 -18.554 65.386 1.00 27.26 351 THR A N 1
ATOM 2550 C CA . THR A 1 351 ? 41.275 -19.495 64.747 1.00 31.91 351 THR A CA 1
ATOM 2551 C C . THR A 1 351 ? 41.491 -19.584 63.235 1.00 36.45 351 THR A C 1
ATOM 2552 O O . THR A 1 351 ? 41.967 -18.624 62.605 1.00 40.94 351 THR A O 1
#

Radius of gyration: 28.91 Å; Cα contacts (8 Å, |Δi|>4): 386; chains: 1; bounding box: 88×46×56 Å

Solvent-accessible surface area: 17096 Å² total; per-residue (Å²): 149,54,176,8,46,73,81,0,116,75,116,2,80,148,3,52,78,116,26,0,31,68,0,4,149,47,0,44,124,90,74,105,36,146,116,24,81,92,86,17,5,24,0,17,0,66,0,1,57,16,8,48,57,117,0,0,119,138,42,11,110,115,2,1,64,59,0,52,84,6,4,56,85,22,78,96,174,130,90,19,51,75,139,2,163,88,105,1,66,138,3,52,74,112,11,0,32,89,0,5,127,40,0,45,113,61,4,42,8,78,110,24,88,88,82,18,5,26,0,17,0,52,0,0,57,30,8,48,30,110,0,0,38,139,43,11,106,81,1,1,3,0,0,49,18,0,2,58,86,16,64,91,95,95,89,81,20,26,75,110,0,154,77,115,5,95,142,4,51,138,83,27,0,33,48,0,6,121,44,0,48,125,43,0,36,7,73,113,24,84,97,86,17,5,95,30,70,0,49,34,1,57,155,32,76,28,110,48,0,35,177,100,10,105,80,1,0,3,0,0,48,28,0,2,59,70,22,84,198,104,149,38,72,88,44,0,66,88,31,68,33,169,63,58,113,42,33,39,62,0,5,43,0,0,81,35,123,130,26,78,106,7,17,0,66,85,0,70,54,83,2,83,84,95,66,45,107,22,43,75,78,29,0,64,126,4,0,48,62,0,50,132,32,47,19,2,51,105,73,112,116,166,57,32,121,5,42,2,49,44,109

Organism: Klebsiella pneumoniae (NCBI:txid573)

InterPro domains:
  IPR002481 Ferric-uptake regulator [PF01475] (10-130)
  IPR002481 Ferric-uptake regulator [PTHR33202] (3-141)
  IPR002481 Ferric-uptake regulator [cd07153] (18-133)
  IPR036388 Winged helix-like DNA-binding domain superfamily [G3DSA:1.10.10.10] (1-83)
  IPR036390 Winged helix DNA-binding domain superfamily [SSF46785] (6-134)
  IPR043135 Ferric-uptake regulator, C-terminal domain [G3DSA:3.30.1490.190] (85-142)

B-factor: mean 19.28, std 8.6, range [3.3, 58.17]

CATH classification: 1.10.150.50 (+2 more: 1.10.150.50, 1.10.10.10)

Secondary structure (DSSP, 8-state):
-----GGGSS-GGG--HHHHHHHHHHHHHHTTPSP--TTTT-S-HHHHTT--HHHHHHH-TTTHHHHHHHHHHHHH-----GGG-S-GGG--HHHHHHHHHHHHHHHTPSPPPTTTT-S-HHHHHH--HHHHHHH-TTTHHHHHHHHHHHHHH-----GGG-S-GGG--HHHHHHHHHHHHHHHTPSP--TTTT-S-HHHHTT--HHHHHHH-TTTHHHHHHHHHHHHH--HHHHHHHTT----HHHHHHHHHHTSTT-SEEEHHHHHHHHHHTT----HHHHHHHHHHHHHTTSEEEE--TTT-PEEEE-